Protein AF-A0A514XMK0-F1 (afdb_monomer_lite)

Foldseek 3Di:
DDDDDDDDDDPDPPPPPPPPPDADQPADKAKWWWQFPDDPLPARIWIKIKHWDDFPVDPRKIKIKIWTAAQVVLALVLLLVCLVPVVSQVVRKFPLRGTQFIAIWMWDDDPDPQKTFTWFWWFDPFAIDTDPDRQKMKGFDPDDPNGQAQIKIDRPPRGIMGRHRQDCPVPQGDRPDDPDPPPPGNSVVLSCSCVVVVWDKDWDFDLVLVFAFWALIGPCLPHTAWGWDADPNWTKIFGDAADLVCLSRKSGSVSNGAGAMWTWHCNTTQKIATDGDPDDDDDPNCVVRRTWIWTFIQSTACLPLSSFLRGFTKIKTARRVGRSPITIIGDNSVSCVVVPSHRDD

Sequence (345 aa):
MASCASTPREPQSEVTAARTPSAADLTGTYLGEGLFSKRTTGIKRPAMRLYMERSQTEGDTYYGVLLEYDQLMNMGLPYMASQKAPILNKVVGYLDKIATRISVYKFVPGVNAGTYEMHNVEARNGNLVVDPKVALMLHLKNGISNPLAGANIAGDPDGQIVFPDVVDTGKGGVLSSINDALSFTQLELATLVYQKGHLASSWRGNWNDLEGSYLSEYGRFKDGVLELSTQKGQKKAKFIKTNTTKAKYFTNPKSGNIEGDYVVVEPVPKMYVLVPANGRAPTASDAEMTNRIGLFLDVFDGSAPEAGSHLVTELAFTAPRDAEDFMMYYEHPQHLRNVGVEPKK

Secondary structure (DSSP, 8-state):
------PPPPP-----------PPP--EEEEEEEEESS-TTS-SS-EEEEEEEE-SSSTT-EEEEEEEE--GGGTHHHHHHHHH-GGGHHHH--GGGTEEEEEEEEEEE-SSTTEEEEEEEEEETTEEEEEEEEEEEEEPPTT-SSTTTT-EEEEETTEEEE-------SSS---S----TT---HHHHHHHHHHHTT-EEEEE--GGGG-EEEESSTT-TT-EEEEEEEETTEEEEEE-PPPGGGGGGSSSGGGGG--EEEEEEEEETTEEEEEEPTTS---HHHHHHTTPEEEEEEEEE--STTSTT--EEEEEEEETTEEEEEEEEEEPHHHHHHTT-PPP-

pLDDT: mean 75.78, std 19.18, range [33.59, 97.88]

Structure (mmCIF, N/CA/C/O backbone):
data_AF-A0A514XMK0-F1
#
_entry.id   AF-A0A514XMK0-F1
#
loop_
_atom_site.group_PDB
_atom_site.id
_atom_site.type_symbol
_atom_site.label_atom_id
_atom_site.label_alt_id
_atom_site.label_comp_id
_atom_site.label_asym_id
_atom_site.label_entity_id
_atom_site.label_seq_id
_atom_site.pdbx_PDB_ins_code
_atom_site.Cartn_x
_atom_site.Cartn_y
_atom_site.Cartn_z
_atom_site.occupancy
_atom_site.B_iso_or_equiv
_atom_site.auth_seq_id
_atom_site.auth_comp_id
_atom_site.auth_asym_id
_atom_site.auth_atom_id
_atom_site.pdbx_PDB_model_num
ATOM 1 N N . MET A 1 1 ? -20.127 -62.396 -39.146 1.00 48.59 1 MET A N 1
ATOM 2 C CA . MET A 1 1 ? -18.674 -62.250 -38.926 1.00 48.59 1 MET A CA 1
ATOM 3 C C . MET A 1 1 ? -18.214 -61.000 -39.656 1.00 48.59 1 MET A C 1
ATOM 5 O O . MET A 1 1 ? -18.177 -61.012 -40.875 1.00 48.59 1 MET A O 1
ATOM 9 N N . ALA A 1 2 ? -17.951 -59.919 -38.927 1.00 40.09 2 ALA A N 1
ATOM 10 C CA . ALA A 1 2 ? -17.202 -58.760 -39.405 1.00 40.09 2 ALA A CA 1
ATOM 11 C C . ALA A 1 2 ? -16.652 -58.062 -38.156 1.00 40.09 2 ALA A C 1
ATOM 13 O O . ALA A 1 2 ? -17.409 -57.636 -37.288 1.00 40.09 2 ALA A O 1
ATOM 14 N N . SER A 1 3 ? -15.331 -58.098 -38.033 1.00 36.41 3 SER A N 1
ATOM 15 C CA . SER A 1 3 ? -14.538 -57.590 -36.921 1.00 36.41 3 SER A CA 1
ATOM 16 C C . SER A 1 3 ? -14.254 -56.108 -37.154 1.00 36.41 3 SER A C 1
ATOM 18 O O . SER A 1 3 ? -13.600 -55.769 -38.138 1.00 36.41 3 SER A O 1
ATOM 20 N N . CYS A 1 4 ? -14.709 -55.237 -36.256 1.00 39.41 4 CYS A N 1
ATOM 21 C CA . CYS A 1 4 ? -14.288 -53.838 -36.204 1.00 39.41 4 CYS A CA 1
ATOM 22 C C . CYS A 1 4 ? -13.464 -53.642 -34.931 1.00 39.41 4 CYS A C 1
ATOM 24 O O . CYS A 1 4 ? -14.006 -53.427 -33.850 1.00 39.41 4 CYS A O 1
ATOM 26 N N . ALA A 1 5 ? -12.145 -53.770 -35.070 1.00 39.25 5 ALA A N 1
ATOM 27 C CA . ALA A 1 5 ? -11.188 -53.404 -34.039 1.00 39.25 5 ALA A CA 1
ATOM 28 C C . ALA A 1 5 ? -11.011 -51.879 -34.057 1.00 39.25 5 ALA A C 1
ATOM 30 O O . ALA A 1 5 ? -10.524 -51.315 -35.035 1.00 39.25 5 ALA A O 1
ATOM 31 N N . SER A 1 6 ? -11.435 -51.212 -32.987 1.00 41.75 6 SER A N 1
ATOM 32 C CA . SER A 1 6 ? -11.112 -49.813 -32.720 1.00 41.75 6 SER A CA 1
ATOM 33 C C . SER A 1 6 ? -9.729 -49.733 -32.075 1.00 41.75 6 SER A C 1
ATOM 35 O O . SER A 1 6 ? -9.527 -50.225 -30.964 1.00 41.75 6 SER A O 1
ATOM 37 N N . THR A 1 7 ? -8.782 -49.120 -32.773 1.00 46.66 7 THR A N 1
ATOM 38 C CA . THR A 1 7 ? -7.438 -48.804 -32.279 1.00 46.66 7 THR A CA 1
ATOM 39 C C . THR A 1 7 ? -7.521 -47.828 -31.095 1.00 46.66 7 THR A C 1
ATOM 41 O O . THR A 1 7 ? -8.245 -46.833 -31.199 1.00 46.66 7 THR A O 1
ATOM 44 N N . PRO A 1 8 ? -6.790 -48.036 -29.984 1.00 41.59 8 PRO A N 1
ATOM 45 C CA . PRO A 1 8 ? -6.685 -47.030 -28.934 1.00 41.59 8 PRO A CA 1
ATOM 46 C C . PRO A 1 8 ? -5.878 -45.832 -29.444 1.00 41.59 8 PRO A C 1
ATOM 48 O O . PRO A 1 8 ? -4.771 -45.993 -29.956 1.00 41.59 8 PRO A O 1
ATOM 51 N N . ARG A 1 9 ? -6.440 -44.628 -29.305 1.00 39.38 9 ARG A N 1
ATOM 52 C CA . ARG A 1 9 ? -5.726 -43.358 -29.488 1.00 39.38 9 ARG A CA 1
ATOM 53 C C . ARG A 1 9 ? -4.643 -43.262 -28.410 1.00 39.38 9 ARG A C 1
ATOM 55 O O . ARG A 1 9 ? -4.970 -43.315 -27.226 1.00 39.38 9 ARG A O 1
ATOM 62 N N . GLU A 1 10 ? -3.385 -43.118 -28.819 1.00 40.66 10 GLU A N 1
ATOM 63 C CA . GLU A 1 10 ? -2.299 -42.732 -27.917 1.00 40.66 10 GLU A CA 1
ATOM 64 C C . GLU A 1 10 ? -2.661 -41.428 -27.187 1.00 40.66 10 GLU A C 1
ATOM 66 O O . GLU A 1 10 ? -3.201 -40.506 -27.813 1.00 40.66 10 GLU A O 1
ATOM 71 N N . PRO A 1 11 ? -2.374 -41.314 -25.879 1.00 41.88 11 PRO A N 1
ATOM 72 C CA . PRO A 1 11 ? -2.446 -40.035 -25.200 1.00 41.88 11 PRO A CA 1
ATOM 73 C C . PRO A 1 11 ? -1.401 -39.106 -25.822 1.00 41.88 11 PRO A C 1
ATOM 75 O O . PRO A 1 11 ? -0.201 -39.364 -25.747 1.00 41.88 11 PRO A O 1
ATOM 78 N N . GLN A 1 12 ? -1.867 -38.024 -26.448 1.00 36.12 12 GLN A N 1
ATOM 79 C CA . GLN A 1 12 ? -1.005 -36.912 -26.824 1.00 36.12 12 GLN A CA 1
ATOM 80 C C . GLN A 1 12 ? -0.357 -36.391 -25.544 1.00 36.12 12 GLN A C 1
ATOM 82 O O . GLN A 1 12 ? -1.025 -35.800 -24.698 1.00 36.12 12 GLN A O 1
ATOM 87 N N . SER A 1 13 ? 0.937 -36.661 -25.389 1.00 39.78 13 SER A N 1
ATOM 88 C CA . SER A 1 13 ? 1.764 -35.995 -24.399 1.00 39.78 13 SER A CA 1
ATOM 89 C C . SER A 1 13 ? 1.645 -34.494 -24.635 1.00 39.78 13 SER A C 1
ATOM 91 O O . SER A 1 13 ? 2.084 -33.991 -25.671 1.00 39.78 13 SER A O 1
ATOM 93 N N . GLU A 1 14 ? 1.024 -33.783 -23.693 1.00 43.09 14 GLU A N 1
ATOM 94 C CA . GLU A 1 14 ? 1.194 -32.342 -23.578 1.00 43.09 14 GLU A CA 1
ATOM 95 C C . GLU A 1 14 ? 2.695 -32.086 -23.507 1.00 43.09 14 GLU A C 1
ATOM 97 O O . GLU A 1 14 ? 3.367 -32.443 -22.538 1.00 43.09 14 GLU A O 1
ATOM 102 N N . VAL A 1 15 ? 3.230 -31.505 -24.576 1.00 36.72 15 VAL A N 1
ATOM 103 C CA . VAL A 1 15 ? 4.561 -30.923 -24.574 1.00 36.72 15 VAL A CA 1
ATOM 104 C C . VAL A 1 15 ? 4.481 -29.758 -23.599 1.00 36.72 15 VAL A C 1
ATOM 106 O O . VAL A 1 15 ? 4.120 -28.640 -23.962 1.00 36.72 15 VAL A O 1
ATOM 109 N N . THR A 1 16 ? 4.776 -30.032 -22.330 1.00 40.56 16 THR A N 1
ATOM 110 C CA . THR A 1 16 ? 5.130 -29.011 -21.356 1.00 40.56 16 THR A CA 1
ATOM 111 C C . THR A 1 16 ? 6.422 -28.403 -21.885 1.00 40.56 16 THR A C 1
ATOM 113 O O . THR A 1 16 ? 7.513 -28.918 -21.648 1.00 40.56 16 THR A O 1
ATOM 116 N N . ALA A 1 17 ? 6.301 -27.363 -22.714 1.00 40.91 17 ALA A N 1
ATOM 117 C CA . ALA A 1 17 ? 7.441 -26.567 -23.121 1.00 40.91 17 ALA A CA 1
ATOM 118 C C . ALA A 1 17 ? 8.126 -26.125 -21.829 1.00 40.91 17 ALA A C 1
ATOM 120 O O . ALA A 1 17 ? 7.522 -25.432 -21.006 1.00 40.91 17 ALA A O 1
ATOM 121 N N . ALA A 1 18 ? 9.347 -26.612 -21.617 1.00 39.78 18 ALA A N 1
ATOM 122 C CA . ALA A 1 18 ? 10.162 -26.237 -20.483 1.00 39.78 18 ALA A CA 1
ATOM 123 C C . ALA A 1 18 ? 10.308 -24.712 -20.517 1.00 39.78 18 ALA A C 1
ATOM 125 O O . ALA A 1 18 ? 11.029 -24.167 -21.351 1.00 39.78 18 ALA A O 1
ATOM 126 N N . ARG A 1 19 ? 9.553 -24.018 -19.658 1.00 41.31 19 ARG A N 1
ATOM 127 C CA . ARG A 1 19 ? 9.715 -22.585 -19.427 1.00 41.31 19 ARG A CA 1
ATOM 128 C C . ARG A 1 19 ? 11.144 -22.398 -18.946 1.00 41.31 19 ARG A C 1
ATOM 130 O O . ARG A 1 19 ? 11.473 -22.863 -17.861 1.00 41.31 19 ARG A O 1
ATOM 137 N N . THR A 1 20 ? 11.985 -21.773 -19.761 1.00 40.50 20 THR A N 1
ATOM 138 C CA . THR A 1 20 ? 13.341 -21.392 -19.373 1.00 40.50 20 THR A CA 1
ATOM 139 C C . THR A 1 20 ? 13.231 -20.453 -18.167 1.00 40.50 20 THR A C 1
ATOM 141 O O . THR A 1 20 ? 12.743 -19.335 -18.337 1.00 40.50 20 THR A O 1
ATOM 144 N N . PRO A 1 21 ? 13.621 -20.866 -16.948 1.00 47.28 21 PRO A N 1
ATOM 145 C CA . PRO A 1 21 ? 13.598 -19.968 -15.806 1.00 47.28 21 PRO A CA 1
ATOM 146 C C . PRO A 1 21 ? 14.808 -19.045 -15.940 1.00 47.28 21 PRO A C 1
ATOM 148 O O . PRO A 1 21 ? 15.946 -19.509 -15.921 1.00 47.28 21 PRO A O 1
ATOM 151 N N . SER A 1 22 ? 14.574 -17.752 -16.163 1.00 47.81 22 SER A N 1
ATOM 152 C CA . SER A 1 22 ? 15.656 -16.765 -16.284 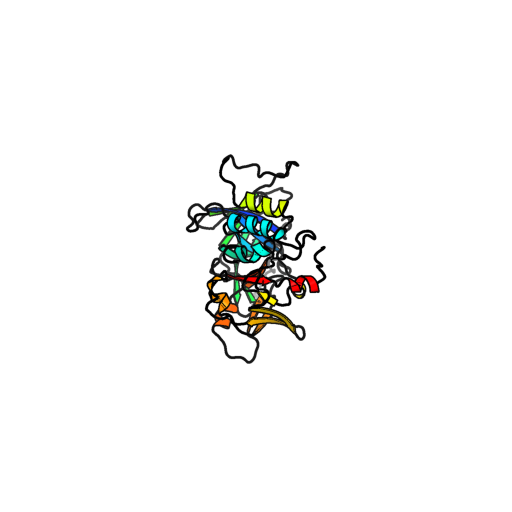1.00 47.81 22 SER A CA 1
ATOM 153 C C . SER A 1 22 ? 15.161 -15.321 -16.110 1.00 47.81 22 SER A C 1
ATOM 155 O O . SER A 1 22 ? 15.632 -14.413 -16.798 1.00 47.81 22 SER A O 1
ATOM 157 N N . ALA A 1 23 ? 14.203 -15.076 -15.217 1.00 60.97 23 ALA A N 1
ATOM 158 C CA . ALA A 1 23 ? 13.963 -13.721 -14.731 1.00 60.97 23 ALA A CA 1
ATOM 159 C C . ALA A 1 23 ? 14.730 -13.525 -13.416 1.00 60.97 23 ALA A C 1
ATOM 161 O O . ALA A 1 23 ? 14.749 -14.412 -12.563 1.00 60.97 23 ALA A O 1
ATOM 162 N N . ALA A 1 24 ? 15.398 -12.380 -13.272 1.00 76.38 24 ALA A N 1
ATOM 163 C CA . ALA A 1 24 ? 15.912 -11.944 -11.980 1.00 76.38 24 ALA A CA 1
ATOM 164 C C . ALA A 1 24 ? 14.747 -11.876 -10.978 1.00 76.38 24 ALA A C 1
ATOM 166 O O . ALA A 1 24 ? 13.643 -11.488 -11.361 1.00 76.38 24 ALA A O 1
ATOM 167 N N . ASP A 1 25 ? 14.978 -12.266 -9.721 1.00 88.62 25 ASP A N 1
ATOM 168 C CA . ASP A 1 25 ? 13.945 -12.171 -8.689 1.00 88.62 25 ASP A CA 1
ATOM 169 C C . ASP A 1 25 ? 13.505 -10.710 -8.532 1.00 88.62 25 ASP A C 1
ATOM 171 O O . ASP A 1 25 ? 14.315 -9.843 -8.204 1.00 88.62 25 ASP A O 1
ATOM 175 N N . LEU A 1 26 ? 12.226 -10.446 -8.808 1.00 91.56 26 LEU A N 1
ATOM 176 C CA . LEU A 1 26 ? 11.633 -9.114 -8.717 1.00 91.56 26 LEU A CA 1
ATOM 177 C C . LEU A 1 26 ? 11.183 -8.759 -7.296 1.00 91.56 26 LEU A C 1
ATOM 179 O O . LEU A 1 26 ? 10.563 -7.720 -7.111 1.00 91.56 26 LEU A O 1
ATOM 183 N N . THR A 1 27 ? 11.423 -9.610 -6.295 1.00 91.69 27 THR A N 1
ATOM 184 C CA . THR A 1 27 ? 11.045 -9.317 -4.906 1.00 91.69 27 THR A CA 1
ATOM 185 C C . THR A 1 27 ? 11.813 -8.103 -4.388 1.00 91.69 27 THR A C 1
ATOM 187 O O . THR A 1 27 ? 13.044 -8.069 -4.424 1.00 91.69 27 THR A O 1
ATOM 190 N N . GLY A 1 28 ? 11.097 -7.113 -3.855 1.00 88.88 28 GLY A N 1
ATOM 191 C CA . GLY A 1 28 ? 11.721 -5.921 -3.294 1.00 88.88 28 GLY A CA 1
ATOM 192 C C . GLY A 1 28 ? 10.865 -4.666 -3.370 1.00 88.88 28 GLY A C 1
ATOM 193 O O . GLY A 1 28 ? 9.661 -4.706 -3.625 1.00 88.88 28 GLY A O 1
ATOM 194 N N . THR A 1 29 ? 11.527 -3.537 -3.132 1.00 88.06 29 THR A N 1
ATOM 195 C CA . THR A 1 29 ? 10.931 -2.204 -3.133 1.00 88.06 29 THR A CA 1
ATOM 196 C C . THR A 1 29 ? 11.672 -1.323 -4.132 1.00 88.06 29 THR A C 1
ATOM 198 O O . THR A 1 29 ? 12.883 -1.132 -4.021 1.00 88.06 29 THR A O 1
ATOM 201 N N . TYR A 1 30 ? 10.946 -0.731 -5.077 1.00 87.31 30 TYR A N 1
ATOM 202 C CA . TYR A 1 30 ? 11.519 0.019 -6.193 1.00 87.31 30 TYR A CA 1
ATOM 203 C C . TYR A 1 30 ? 10.910 1.410 -6.291 1.00 87.31 30 TYR A C 1
ATOM 205 O O . TYR A 1 30 ? 9.705 1.589 -6.116 1.00 87.31 30 TYR A O 1
ATOM 213 N N . LEU A 1 31 ? 11.754 2.399 -6.573 1.00 86.19 31 LEU A N 1
ATOM 214 C CA . LEU A 1 31 ? 11.339 3.781 -6.774 1.00 86.19 31 LEU A CA 1
ATOM 215 C C . LEU A 1 31 ? 11.312 4.097 -8.271 1.00 86.19 31 LEU A C 1
ATOM 217 O O . LEU A 1 31 ? 12.269 3.808 -8.988 1.00 86.19 31 LEU A O 1
ATOM 221 N N . GLY A 1 32 ? 10.217 4.694 -8.723 1.00 86.69 32 GLY A N 1
ATOM 222 C CA . GLY A 1 32 ? 10.012 5.113 -10.101 1.00 86.69 32 GLY A CA 1
ATOM 223 C C . GLY A 1 32 ? 9.333 6.474 -10.185 1.00 86.69 32 GLY A C 1
ATOM 224 O O . GLY A 1 32 ? 9.128 7.164 -9.185 1.00 86.69 32 GLY A O 1
ATOM 225 N N . GLU A 1 33 ? 8.973 6.857 -11.399 1.00 87.81 33 GLU A N 1
ATOM 226 C CA . GLU A 1 33 ? 8.333 8.129 -11.707 1.00 87.81 33 GLU A CA 1
ATOM 227 C C . GLU A 1 33 ? 7.203 7.914 -12.713 1.00 87.81 33 GLU A C 1
ATOM 229 O O . GLU A 1 33 ? 7.362 7.201 -13.705 1.00 87.81 33 GLU A O 1
ATOM 234 N N . GLY A 1 34 ? 6.051 8.529 -12.460 1.00 87.31 34 GLY A N 1
ATOM 235 C CA . GLY A 1 34 ? 4.967 8.594 -13.430 1.00 87.31 34 GLY A CA 1
ATOM 236 C C . GLY A 1 34 ? 5.252 9.659 -14.485 1.00 87.31 34 GLY A C 1
ATOM 237 O O . GLY A 1 34 ? 5.683 10.755 -14.161 1.00 87.31 34 GLY A O 1
ATOM 238 N N . LEU A 1 35 ? 4.986 9.375 -15.751 1.00 86.19 35 LEU A N 1
ATOM 239 C CA . LEU A 1 35 ? 5.094 10.314 -16.864 1.00 86.19 35 LEU A CA 1
ATOM 240 C C . LEU A 1 35 ? 3.696 10.524 -17.441 1.00 86.19 35 LEU A C 1
ATOM 242 O O . LEU A 1 35 ? 3.321 9.897 -18.434 1.00 86.19 35 LEU A O 1
ATOM 246 N N . PHE A 1 36 ? 2.910 11.379 -16.784 1.00 81.38 36 PHE A N 1
ATOM 247 C CA . PHE A 1 36 ? 1.507 11.595 -17.125 1.00 81.38 36 PHE A CA 1
ATOM 248 C C . PHE A 1 36 ? 1.316 12.867 -17.953 1.00 81.38 36 PHE A C 1
ATOM 250 O O . PHE A 1 36 ? 1.774 13.956 -17.596 1.00 81.38 36 PHE A O 1
ATOM 257 N N . SER A 1 37 ? 0.604 12.740 -19.072 1.00 70.75 37 SER A N 1
ATOM 258 C CA . SER A 1 37 ? 0.394 13.848 -20.013 1.00 70.75 37 SER A CA 1
ATOM 259 C C . SER A 1 37 ? -0.685 14.831 -19.542 1.00 70.75 37 SER A C 1
ATOM 261 O O . SER A 1 37 ? -0.586 16.039 -19.786 1.00 70.75 37 SER A O 1
ATOM 263 N N . LYS A 1 38 ? -1.704 14.326 -18.838 1.00 67.62 38 LYS A N 1
ATOM 264 C CA . LYS A 1 38 ? -2.852 15.083 -18.332 1.00 67.62 38 LYS A CA 1
ATOM 265 C C . LYS A 1 38 ? -3.199 14.568 -16.940 1.00 67.62 38 LYS A C 1
ATOM 267 O O . LYS A 1 38 ? -3.650 13.442 -16.803 1.00 67.62 38 LYS A O 1
ATOM 272 N N . ARG A 1 39 ? -2.998 15.390 -15.909 1.00 63.88 39 ARG A N 1
ATOM 273 C CA . ARG A 1 39 ? -3.477 15.094 -14.553 1.00 63.88 39 ARG A CA 1
ATOM 274 C C . ARG A 1 39 ? -4.116 16.298 -13.898 1.00 63.88 39 ARG A C 1
ATOM 276 O O . ARG A 1 39 ? -3.622 17.419 -14.006 1.00 63.88 39 ARG A O 1
ATOM 283 N N . THR A 1 40 ? -5.205 16.021 -13.195 1.00 52.69 40 THR A N 1
ATOM 284 C CA . THR A 1 40 ? -6.023 16.969 -12.434 1.00 52.69 40 THR A CA 1
ATOM 285 C C . THR A 1 40 ? -5.303 17.503 -11.199 1.00 52.69 40 THR A C 1
ATOM 287 O O . THR A 1 40 ? -5.482 18.666 -10.856 1.00 52.69 40 THR A O 1
ATOM 290 N N . THR A 1 41 ? -4.424 16.706 -10.584 1.00 56.31 41 THR A N 1
ATOM 291 C CA . THR A 1 41 ? -3.634 17.094 -9.399 1.00 56.31 41 THR A CA 1
ATOM 292 C C . THR A 1 41 ? -2.471 18.044 -9.715 1.00 56.31 41 THR A C 1
ATOM 294 O O . THR A 1 41 ? -1.768 18.494 -8.813 1.00 56.31 41 THR A O 1
ATOM 297 N N . GLY A 1 42 ? -2.231 18.356 -10.996 1.00 60.78 42 GLY A N 1
ATOM 298 C CA . GLY A 1 42 ? -1.166 19.258 -11.452 1.00 60.78 42 GLY A CA 1
ATOM 299 C C . GLY A 1 42 ? 0.244 18.652 -11.448 1.00 60.78 42 GLY A C 1
ATOM 300 O O . GLY A 1 42 ? 1.144 19.195 -12.090 1.00 60.78 42 GLY A O 1
ATOM 301 N N . ILE A 1 43 ? 0.444 17.502 -10.797 1.00 68.44 43 ILE A N 1
ATOM 302 C CA . ILE A 1 43 ? 1.723 16.789 -10.765 1.00 68.44 43 ILE A CA 1
ATOM 303 C C . ILE A 1 43 ? 1.808 15.889 -12.002 1.00 68.44 43 ILE A C 1
ATOM 305 O O . ILE A 1 43 ? 1.221 14.812 -12.059 1.00 68.44 43 ILE A O 1
ATOM 309 N N . LYS A 1 44 ? 2.556 16.329 -13.016 1.00 71.75 44 LYS A N 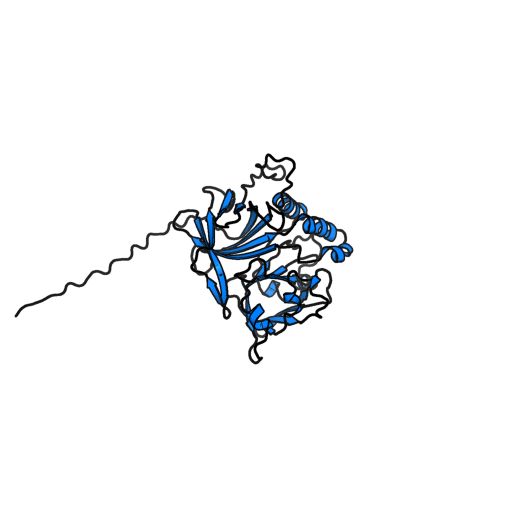1
ATOM 310 C CA . LYS A 1 44 ? 2.791 15.535 -14.239 1.00 71.75 44 LYS A CA 1
ATOM 311 C C . LYS A 1 44 ? 3.800 14.402 -14.040 1.00 71.75 44 LYS A C 1
ATOM 313 O O . LYS A 1 44 ? 3.844 13.473 -14.841 1.00 71.75 44 LYS A O 1
ATOM 318 N N . ARG A 1 45 ? 4.618 14.523 -12.991 1.00 79.69 45 ARG A N 1
ATOM 319 C CA . ARG A 1 45 ? 5.749 13.649 -12.681 1.00 79.69 45 ARG A CA 1
ATOM 320 C C . ARG A 1 45 ? 5.759 13.200 -11.213 1.00 79.69 45 ARG A C 1
ATOM 322 O O . ARG A 1 45 ? 6.630 13.638 -10.458 1.00 79.69 45 ARG A O 1
ATOM 329 N N . PRO A 1 46 ? 4.740 12.449 -10.756 1.00 84.00 46 PRO A N 1
ATOM 330 C CA . PRO A 1 46 ? 4.691 11.995 -9.374 1.00 84.00 46 PRO A CA 1
ATOM 331 C C . PRO A 1 46 ? 5.742 10.911 -9.139 1.00 84.00 46 PRO A C 1
ATOM 333 O O . PRO A 1 46 ? 6.048 10.116 -10.034 1.00 84.00 46 PRO A O 1
ATOM 336 N N . ALA A 1 47 ? 6.284 10.867 -7.925 1.00 85.69 47 ALA A N 1
ATOM 337 C CA . ALA A 1 47 ? 7.089 9.729 -7.510 1.00 85.69 47 ALA A CA 1
ATOM 338 C C . ALA A 1 47 ? 6.185 8.500 -7.329 1.00 85.69 47 ALA A C 1
ATOM 340 O O . ALA A 1 47 ? 5.065 8.601 -6.826 1.00 85.69 47 ALA A O 1
ATOM 341 N N . MET A 1 48 ? 6.698 7.332 -7.704 1.00 88.19 48 MET A N 1
ATOM 342 C CA . MET A 1 48 ? 6.003 6.053 -7.597 1.00 88.19 48 MET A CA 1
ATOM 343 C C . MET A 1 48 ? 6.840 5.082 -6.773 1.00 88.19 48 MET A C 1
ATOM 345 O O . MET A 1 48 ? 8.065 5.040 -6.893 1.00 88.19 48 MET A O 1
ATOM 349 N N . ARG A 1 49 ? 6.176 4.251 -5.979 1.00 89.62 49 ARG A N 1
ATOM 350 C CA . ARG A 1 49 ? 6.768 3.129 -5.262 1.00 89.62 49 ARG A CA 1
ATOM 351 C C . ARG A 1 49 ? 6.119 1.842 -5.739 1.00 89.62 49 ARG A C 1
ATOM 353 O O . ARG A 1 49 ? 4.896 1.736 -5.742 1.00 89.62 49 ARG A O 1
ATOM 360 N N . LEU A 1 50 ? 6.935 0.866 -6.106 1.00 93.19 50 LEU A N 1
ATOM 361 C CA . LEU A 1 50 ? 6.484 -0.482 -6.408 1.00 93.19 50 LEU A CA 1
ATOM 362 C C . LEU A 1 50 ? 7.055 -1.442 -5.368 1.00 93.19 50 LEU A C 1
ATOM 364 O O . LEU A 1 50 ? 8.270 -1.575 -5.248 1.00 93.19 50 LEU A O 1
ATOM 368 N N . TYR A 1 51 ? 6.171 -2.100 -4.630 1.00 93.62 51 TYR A N 1
ATOM 369 C CA . TYR A 1 51 ? 6.512 -3.211 -3.749 1.00 93.62 51 TYR A CA 1
ATOM 370 C C . TYR A 1 51 ? 6.154 -4.510 -4.457 1.00 93.62 51 TYR A C 1
ATOM 372 O O . TYR A 1 51 ? 5.066 -4.607 -5.023 1.00 93.62 51 TYR A O 1
ATOM 380 N N . MET A 1 52 ? 7.040 -5.497 -4.422 1.00 94.81 52 MET A N 1
ATOM 381 C CA . MET A 1 52 ? 6.839 -6.790 -5.067 1.00 94.81 52 MET A CA 1
ATOM 382 C C . MET A 1 52 ? 7.191 -7.920 -4.112 1.00 94.81 52 MET A C 1
ATOM 384 O O . MET A 1 52 ? 8.250 -7.915 -3.487 1.00 94.81 52 MET A O 1
ATOM 388 N N . GLU A 1 53 ? 6.301 -8.902 -4.040 1.00 94.81 53 GLU A N 1
ATOM 389 C CA . GLU A 1 53 ? 6.456 -10.124 -3.263 1.00 94.81 53 GLU A CA 1
ATOM 390 C C . GLU A 1 53 ? 6.157 -11.313 -4.170 1.00 94.81 53 GLU A C 1
ATOM 392 O O . GLU A 1 53 ? 5.110 -11.372 -4.824 1.00 94.81 53 GLU A O 1
ATOM 397 N N . ARG A 1 54 ? 7.078 -12.273 -4.227 1.00 95.12 54 ARG A N 1
ATOM 398 C CA . ARG A 1 54 ? 6.883 -13.477 -5.029 1.00 95.12 54 ARG A CA 1
ATOM 399 C C . ARG A 1 54 ? 5.743 -14.329 -4.471 1.00 95.12 54 ARG A C 1
ATOM 401 O O . ARG A 1 54 ? 5.645 -14.562 -3.268 1.00 95.12 54 ARG A O 1
ATOM 408 N N . SER A 1 55 ? 4.903 -14.854 -5.359 1.00 94.50 55 SER A N 1
ATOM 409 C CA . SER A 1 55 ? 3.907 -15.856 -4.992 1.00 94.50 55 SER A CA 1
ATOM 410 C C . SER A 1 55 ? 4.598 -17.135 -4.519 1.00 94.50 55 SER A C 1
ATOM 412 O O . SER A 1 55 ? 5.432 -17.703 -5.222 1.00 94.50 55 SER A O 1
ATOM 414 N N . GLN A 1 56 ? 4.218 -17.621 -3.339 1.00 90.94 56 GLN A N 1
ATOM 415 C CA . GLN A 1 56 ? 4.767 -18.862 -2.781 1.00 90.94 56 GLN A CA 1
ATOM 416 C C . GLN A 1 56 ? 4.222 -20.118 -3.474 1.00 90.94 56 GLN A C 1
ATOM 418 O O . GLN A 1 56 ? 4.824 -21.185 -3.384 1.00 90.94 56 GLN A O 1
ATOM 423 N N . THR A 1 57 ? 3.081 -20.004 -4.153 1.00 91.25 57 THR A N 1
ATOM 424 C CA . THR A 1 57 ? 2.367 -21.133 -4.764 1.00 91.25 57 THR A CA 1
ATOM 425 C C . THR A 1 57 ? 2.415 -21.117 -6.289 1.00 91.25 57 THR A C 1
ATOM 427 O O . THR A 1 57 ? 2.147 -22.139 -6.915 1.00 91.25 57 THR A O 1
ATOM 430 N N . GLU A 1 58 ? 2.772 -19.987 -6.905 1.00 89.81 58 GLU A N 1
ATOM 431 C CA . GLU A 1 58 ? 2.654 -19.787 -8.349 1.00 89.81 58 GLU A CA 1
ATOM 432 C C . GLU A 1 58 ? 3.956 -19.274 -8.986 1.00 89.81 58 GLU A C 1
ATOM 434 O O . GLU A 1 58 ? 4.058 -18.111 -9.356 1.00 89.81 58 GLU A O 1
ATOM 439 N N . GLY A 1 59 ? 4.945 -20.151 -9.176 1.00 87.81 59 GLY A N 1
ATOM 440 C CA . GLY A 1 59 ? 6.092 -19.940 -10.079 1.00 87.81 59 GLY A CA 1
ATOM 441 C C . GLY A 1 59 ? 6.721 -18.532 -10.098 1.00 87.81 59 GLY A C 1
ATOM 442 O O . GLY A 1 59 ? 7.067 -17.971 -9.060 1.00 87.81 59 GLY A O 1
ATOM 443 N N . ASP A 1 60 ? 6.934 -17.981 -11.296 1.00 90.38 60 ASP A N 1
ATOM 444 C CA . ASP A 1 60 ? 7.430 -16.608 -11.542 1.00 90.38 60 ASP A CA 1
ATOM 445 C C . ASP A 1 60 ? 6.295 -15.566 -11.469 1.00 90.38 60 ASP A C 1
ATOM 447 O O . ASP A 1 60 ? 6.243 -14.624 -12.247 1.00 90.38 60 ASP A O 1
ATOM 451 N N . THR A 1 61 ? 5.336 -15.737 -10.563 1.00 95.88 61 THR A N 1
ATOM 452 C CA . THR A 1 61 ? 4.244 -14.775 -10.365 1.00 95.88 61 THR A CA 1
ATOM 453 C C . THR A 1 61 ? 4.529 -13.934 -9.134 1.00 95.88 61 THR A C 1
ATOM 455 O O . THR A 1 61 ? 5.034 -14.446 -8.133 1.00 95.88 61 THR A O 1
ATOM 458 N N . TYR A 1 62 ? 4.157 -12.659 -9.171 1.00 97.06 62 TYR A N 1
ATOM 459 C CA . TYR A 1 62 ? 4.328 -11.746 -8.045 1.00 97.06 62 TYR A CA 1
ATOM 460 C C . TYR A 1 62 ? 3.001 -11.103 -7.667 1.00 97.06 62 TYR A C 1
ATOM 462 O O . TYR A 1 62 ? 2.149 -10.855 -8.517 1.00 97.06 62 TYR A O 1
ATOM 470 N N . TYR A 1 63 ? 2.840 -10.793 -6.392 1.00 97.62 63 TYR A N 1
ATOM 471 C CA . TYR A 1 63 ? 1.897 -9.783 -5.945 1.00 97.62 63 TYR A CA 1
ATOM 472 C C . TYR A 1 63 ? 2.655 -8.477 -5.774 1.00 97.62 63 TYR A C 1
ATOM 474 O O . TYR A 1 63 ? 3.793 -8.473 -5.308 1.00 97.62 63 TYR A O 1
ATOM 482 N N . GLY A 1 64 ? 2.037 -7.364 -6.142 1.00 96.38 64 GLY A N 1
ATOM 483 C CA . GLY A 1 64 ? 2.668 -6.076 -5.939 1.00 96.38 64 GLY A CA 1
ATOM 484 C C . GLY A 1 64 ? 1.695 -4.958 -5.647 1.00 96.38 64 GLY A C 1
ATOM 485 O O . GLY A 1 64 ? 0.514 -5.005 -5.992 1.00 96.38 64 GLY A O 1
ATOM 486 N N . VAL A 1 65 ? 2.235 -3.949 -4.982 1.00 96.25 65 VAL A N 1
ATOM 487 C CA . VAL A 1 65 ? 1.538 -2.729 -4.602 1.00 96.25 65 VAL A CA 1
ATOM 488 C C . VAL A 1 65 ? 2.210 -1.581 -5.328 1.00 96.25 65 VAL A C 1
ATOM 490 O O . VAL A 1 65 ? 3.413 -1.367 -5.179 1.00 96.25 65 VAL A O 1
ATOM 493 N N . LEU A 1 66 ? 1.427 -0.844 -6.102 1.00 94.44 66 LEU A N 1
ATOM 494 C CA . LEU A 1 66 ? 1.852 0.391 -6.731 1.00 94.44 66 LEU A CA 1
ATOM 495 C C . LEU A 1 66 ? 1.281 1.557 -5.925 1.00 94.44 66 LEU A C 1
ATOM 497 O O . LEU A 1 66 ? 0.068 1.764 -5.906 1.00 94.44 66 LEU A O 1
ATOM 501 N N . LEU A 1 67 ? 2.158 2.294 -5.253 1.00 92.31 67 LEU A N 1
ATOM 502 C CA . LEU A 1 67 ? 1.823 3.488 -4.489 1.00 92.31 67 LEU A CA 1
ATOM 503 C C . LEU A 1 67 ? 2.319 4.715 -5.244 1.00 92.31 67 LEU A C 1
ATOM 505 O O . LEU A 1 67 ? 3.484 4.802 -5.629 1.00 92.31 67 LEU A O 1
ATOM 509 N N . GLU A 1 68 ? 1.430 5.672 -5.442 1.00 88.69 68 GLU A N 1
ATOM 510 C CA . GLU A 1 68 ? 1.767 6.999 -5.925 1.00 88.69 68 GLU A CA 1
ATOM 511 C C . GLU A 1 68 ? 1.846 7.955 -4.745 1.00 88.69 68 GLU A C 1
ATOM 513 O O . GLU A 1 68 ? 0.894 8.074 -3.968 1.00 88.69 68 GLU A O 1
ATOM 518 N N . TYR A 1 69 ? 2.974 8.648 -4.634 1.00 83.62 69 TYR A N 1
ATOM 519 C CA . TYR A 1 69 ? 3.133 9.691 -3.637 1.00 83.62 69 TYR A CA 1
ATOM 520 C C . TYR A 1 69 ? 2.314 10.927 -4.003 1.00 83.62 69 TYR A C 1
ATOM 522 O O . TYR A 1 69 ? 2.231 11.315 -5.170 1.00 83.62 69 TYR A O 1
ATOM 530 N N . ASP A 1 70 ? 1.796 11.605 -2.983 1.00 80.88 70 ASP A N 1
ATOM 531 C CA . ASP A 1 70 ? 1.399 13.003 -3.145 1.00 80.88 70 ASP A CA 1
ATOM 532 C C . ASP A 1 70 ? 2.648 13.902 -3.311 1.00 80.88 70 ASP A C 1
ATOM 534 O O . ASP A 1 70 ? 3.773 13.440 -3.519 1.00 80.88 70 ASP A O 1
ATOM 538 N N . GLN A 1 71 ? 2.488 15.222 -3.232 1.00 75.81 71 GLN A N 1
ATOM 539 C CA . GLN A 1 71 ? 3.589 16.174 -3.225 1.00 75.81 71 GLN A CA 1
ATOM 540 C C . GLN A 1 71 ? 4.576 15.910 -2.084 1.00 75.81 71 GLN A C 1
ATOM 542 O O . GLN A 1 71 ? 4.463 16.465 -0.993 1.00 75.81 71 GLN A O 1
ATOM 547 N N . LEU A 1 72 ? 5.635 15.158 -2.386 1.00 68.69 72 LEU A N 1
ATOM 548 C CA . LEU A 1 72 ? 6.711 14.836 -1.448 1.00 68.69 72 LEU A CA 1
ATOM 549 C C . LEU A 1 72 ? 7.338 16.069 -0.780 1.00 68.69 72 LEU A C 1
ATOM 551 O O . LEU A 1 72 ? 7.809 15.964 0.345 1.00 68.69 72 LEU A O 1
ATOM 555 N N . MET A 1 73 ? 7.316 17.252 -1.407 1.00 66.88 73 MET A N 1
ATOM 556 C CA . MET A 1 73 ? 7.773 18.505 -0.776 1.00 66.88 73 MET A CA 1
ATOM 557 C C . MET A 1 73 ? 6.960 18.869 0.471 1.00 66.88 73 MET A C 1
ATOM 559 O O . MET A 1 73 ? 7.514 19.403 1.432 1.00 66.88 73 MET A O 1
ATOM 563 N N . ASN A 1 74 ? 5.669 18.540 0.477 1.00 65.12 74 ASN A N 1
ATOM 564 C CA . ASN A 1 74 ? 4.762 18.804 1.590 1.00 65.12 74 ASN A CA 1
ATOM 565 C C . ASN A 1 74 ? 4.933 17.809 2.741 1.00 65.12 74 ASN A C 1
ATOM 567 O O . ASN A 1 74 ? 4.365 18.026 3.809 1.00 65.12 74 ASN A O 1
ATOM 571 N N . MET A 1 75 ? 5.710 16.744 2.536 1.00 66.12 75 MET A N 1
ATOM 572 C CA . MET A 1 75 ? 5.878 15.662 3.498 1.00 66.12 75 MET A CA 1
ATOM 573 C C . MET A 1 75 ? 7.337 15.463 3.907 1.00 66.12 75 MET A C 1
ATOM 575 O O . MET A 1 75 ? 7.641 15.503 5.092 1.00 66.12 75 MET A O 1
ATOM 579 N N . GLY A 1 76 ? 8.254 15.310 2.953 1.00 65.19 76 GLY A N 1
ATOM 580 C CA . GLY A 1 76 ? 9.658 14.980 3.196 1.00 65.19 76 GLY A CA 1
ATOM 581 C C . GLY A 1 76 ? 10.392 16.033 4.024 1.00 65.19 76 GLY A C 1
ATOM 582 O O . GLY A 1 76 ? 11.014 15.698 5.027 1.00 65.19 76 GLY A O 1
ATOM 583 N N . LEU A 1 77 ? 10.281 17.317 3.668 1.00 64.69 77 LEU A N 1
ATOM 584 C CA . LEU A 1 77 ? 10.911 18.396 4.441 1.00 64.69 77 LEU A CA 1
ATOM 585 C C . LEU A 1 77 ? 10.319 18.513 5.854 1.00 64.69 77 LEU A C 1
ATOM 587 O O . LEU A 1 77 ? 11.085 18.533 6.821 1.00 64.69 77 LEU A O 1
ATOM 591 N N . PRO A 1 78 ? 8.984 18.545 6.014 1.00 62.41 78 PRO A N 1
ATOM 592 C CA . PRO A 1 78 ? 8.373 18.488 7.330 1.00 62.41 78 PRO A CA 1
ATOM 593 C C . PRO A 1 78 ? 8.741 17.251 8.164 1.00 62.41 78 PRO A C 1
ATOM 595 O O . PRO A 1 78 ? 8.985 17.398 9.359 1.00 62.41 78 PRO A O 1
ATOM 598 N N . TYR A 1 79 ? 8.844 16.067 7.555 1.00 63.03 79 TYR A N 1
ATOM 599 C CA . TYR A 1 79 ? 9.274 14.822 8.200 1.00 63.03 79 TYR A CA 1
ATOM 600 C C . TYR A 1 79 ? 10.740 14.901 8.666 1.00 63.03 79 TYR A C 1
ATOM 602 O O . TYR A 1 79 ? 11.060 14.623 9.820 1.00 63.03 79 TYR A O 1
ATOM 610 N N . MET A 1 80 ? 11.643 15.387 7.811 1.00 64.06 80 MET A N 1
ATOM 611 C CA . MET A 1 80 ? 13.046 15.609 8.183 1.00 64.06 80 MET A CA 1
ATOM 612 C C . MET A 1 80 ? 13.197 16.661 9.294 1.00 64.06 80 MET A C 1
ATOM 614 O O . MET A 1 80 ? 14.058 16.539 10.165 1.00 64.06 80 MET A O 1
ATOM 618 N N . ALA A 1 81 ? 12.368 17.710 9.288 1.00 64.75 81 ALA A N 1
ATOM 619 C CA . ALA A 1 81 ? 12.347 18.712 10.355 1.00 64.75 81 ALA A CA 1
ATOM 620 C C . ALA A 1 81 ? 11.787 18.137 11.668 1.00 64.75 81 ALA A C 1
ATOM 622 O O . ALA A 1 81 ? 12.285 18.443 12.752 1.00 64.75 81 ALA A O 1
ATOM 623 N N . SER A 1 82 ? 10.780 17.275 11.555 1.00 57.88 82 SER A N 1
ATOM 624 C CA . SER A 1 82 ? 10.130 16.537 12.636 1.00 57.88 82 SER A CA 1
ATOM 625 C C . SER A 1 82 ? 11.117 15.676 13.437 1.00 57.88 82 SER A C 1
ATOM 627 O O . SER A 1 82 ? 11.063 15.693 14.668 1.00 57.88 82 SER A O 1
ATOM 629 N N . GLN A 1 83 ? 12.089 15.039 12.772 1.00 60.38 83 GLN A N 1
ATOM 630 C CA . GLN A 1 83 ? 13.178 14.306 13.437 1.00 60.38 83 GLN A CA 1
ATOM 631 C C . GLN A 1 83 ? 14.010 15.191 14.384 1.00 60.38 83 GLN A C 1
ATOM 633 O O . GLN A 1 83 ? 14.530 14.711 15.387 1.00 60.38 83 GLN A O 1
ATOM 638 N N . LYS A 1 84 ? 14.136 16.492 14.091 1.00 63.38 84 LYS A N 1
ATOM 639 C CA . LYS A 1 84 ? 14.934 17.442 14.889 1.00 63.38 84 LYS A CA 1
ATOM 640 C C . LYS A 1 84 ? 14.113 18.219 15.918 1.00 63.38 84 LYS A C 1
ATOM 642 O O . LYS A 1 84 ? 14.680 18.768 16.860 1.00 63.38 84 LYS A O 1
ATOM 647 N N . ALA A 1 85 ? 12.795 18.298 15.744 1.00 64.75 85 ALA A N 1
ATOM 648 C CA . ALA A 1 85 ? 11.902 19.050 16.618 1.00 64.75 85 ALA A CA 1
ATOM 649 C C . ALA A 1 85 ? 10.529 18.358 16.732 1.00 64.75 85 ALA A C 1
ATOM 651 O O . ALA A 1 85 ? 9.595 18.719 16.009 1.00 64.75 85 ALA A O 1
ATOM 652 N N . PRO A 1 86 ? 10.348 17.438 17.701 1.00 58.69 86 PRO A N 1
ATOM 653 C CA . PRO A 1 86 ? 9.120 16.649 17.847 1.00 58.69 86 PRO A CA 1
ATOM 654 C C . PRO A 1 86 ? 7.834 17.474 18.020 1.00 58.69 86 PRO A C 1
ATOM 656 O O . PRO A 1 86 ? 6.735 16.992 17.756 1.00 58.69 86 PRO A O 1
ATOM 659 N N . ILE A 1 87 ? 7.935 18.735 18.460 1.00 62.09 87 ILE A N 1
ATOM 660 C CA . ILE A 1 87 ? 6.779 19.632 18.601 1.00 62.09 87 ILE A CA 1
ATOM 661 C C . ILE A 1 87 ? 6.163 20.029 17.248 1.00 62.09 87 ILE A C 1
ATOM 663 O O . ILE A 1 87 ? 4.963 20.300 17.184 1.00 62.09 87 ILE A O 1
ATOM 667 N N . LEU A 1 88 ? 6.953 20.005 16.166 1.00 58.56 88 LEU A N 1
ATOM 668 C CA . LEU A 1 88 ? 6.493 20.304 14.807 1.00 58.56 88 LEU A CA 1
ATOM 669 C C . LEU A 1 88 ? 5.648 19.166 14.216 1.00 58.56 88 LEU A C 1
ATOM 671 O O . LEU A 1 88 ? 4.863 19.407 13.305 1.00 58.56 88 LEU A O 1
ATOM 675 N N . ASN A 1 89 ? 5.702 17.962 14.793 1.00 55.84 89 ASN A N 1
ATOM 676 C CA . ASN A 1 89 ? 4.938 16.789 14.349 1.00 55.84 89 ASN A CA 1
ATOM 677 C C . ASN A 1 89 ? 3.424 17.052 14.300 1.00 55.84 89 ASN A C 1
ATOM 679 O O . ASN A 1 89 ? 2.736 16.571 13.405 1.00 55.84 89 ASN A O 1
ATOM 683 N N . LYS A 1 90 ? 2.910 17.882 15.220 1.00 55.72 90 LYS A N 1
ATOM 684 C CA . LYS A 1 90 ? 1.487 18.263 15.288 1.00 55.72 90 LYS A CA 1
ATOM 685 C C . LYS A 1 90 ? 1.030 19.168 14.138 1.00 55.72 90 LYS A C 1
ATOM 687 O O . LYS A 1 90 ? -0.167 19.310 13.919 1.00 55.72 90 LYS A O 1
ATOM 692 N N . VAL A 1 91 ? 1.968 19.815 13.447 1.00 53.41 91 VAL A N 1
ATOM 693 C CA . VAL A 1 91 ? 1.701 20.741 12.330 1.00 53.41 91 VAL A CA 1
ATOM 694 C C . VAL A 1 91 ? 1.769 20.010 10.981 1.00 53.41 91 VAL A C 1
ATOM 696 O O . VAL A 1 91 ? 1.214 20.471 9.989 1.00 53.41 91 VAL A O 1
ATOM 699 N N . VAL A 1 92 ? 2.419 18.846 10.963 1.00 53.28 92 VAL A N 1
ATOM 700 C CA . VAL A 1 92 ? 2.887 18.144 9.763 1.00 53.28 92 VAL A CA 1
ATOM 701 C C . VAL A 1 92 ? 2.147 16.818 9.517 1.00 53.28 92 VAL A C 1
ATOM 703 O O . VAL A 1 92 ? 2.165 16.292 8.412 1.00 53.28 92 VAL A O 1
ATOM 706 N N . GLY A 1 93 ? 1.467 16.292 10.533 1.00 52.06 93 GLY A N 1
ATOM 707 C CA . GLY A 1 93 ? 1.018 14.902 10.618 1.00 52.06 93 GLY A CA 1
ATOM 708 C C . GLY A 1 93 ? -0.297 14.511 9.939 1.00 52.06 93 GLY A C 1
ATOM 709 O O . GLY A 1 93 ? -0.991 13.651 10.485 1.00 52.06 93 GLY A O 1
ATOM 710 N N . TYR A 1 94 ? -0.680 15.142 8.825 1.00 58.28 94 TYR A N 1
ATOM 711 C CA . TYR A 1 94 ? -1.891 14.741 8.097 1.00 58.28 94 TYR A CA 1
ATOM 712 C C . TYR A 1 94 ? -1.561 13.675 7.037 1.00 58.28 94 TYR A C 1
ATOM 714 O O . TYR A 1 94 ? -0.718 13.902 6.169 1.00 58.28 94 TYR A O 1
ATOM 722 N N . LEU A 1 95 ? -2.232 12.516 7.114 1.00 56.75 95 LEU A N 1
ATOM 723 C CA . LEU A 1 95 ? -2.040 11.372 6.203 1.00 56.75 95 LEU A CA 1
ATOM 724 C C . LEU A 1 95 ? -2.459 11.668 4.760 1.00 56.75 95 LEU A C 1
ATOM 726 O O . LEU A 1 95 ? -1.977 11.013 3.839 1.00 56.75 95 LEU A O 1
ATOM 730 N N . ASP A 1 96 ? -3.360 12.633 4.556 1.00 60.22 96 ASP A N 1
ATOM 731 C CA . ASP A 1 96 ? -3.893 13.016 3.240 1.00 60.22 96 ASP A CA 1
ATOM 732 C C . ASP A 1 96 ? -2.823 13.562 2.276 1.00 60.22 96 ASP A C 1
ATOM 734 O O . ASP A 1 96 ? -3.120 13.822 1.115 1.00 60.22 96 ASP A O 1
ATOM 738 N N . LYS A 1 97 ? -1.574 13.693 2.743 1.00 68.12 97 LYS A N 1
ATOM 739 C CA . LYS A 1 97 ? -0.412 14.183 1.988 1.00 68.12 97 LYS A CA 1
ATOM 740 C C . LYS A 1 97 ? 0.654 13.123 1.711 1.00 68.12 97 LYS A C 1
ATOM 742 O O . LYS A 1 97 ? 1.764 13.475 1.314 1.00 68.12 97 LYS A O 1
ATOM 747 N N . ILE A 1 98 ? 0.375 11.847 1.987 1.00 73.12 98 ILE A N 1
ATOM 748 C CA . ILE A 1 98 ? 1.366 10.771 1.816 1.00 73.12 98 ILE A CA 1
ATOM 749 C C . ILE A 1 98 ? 1.243 10.131 0.441 1.00 73.12 98 ILE A C 1
ATOM 751 O O . ILE A 1 98 ? 2.202 10.111 -0.332 1.00 73.12 98 ILE A O 1
ATOM 755 N N . ALA A 1 99 ? 0.052 9.632 0.135 1.00 82.75 99 ALA A N 1
ATOM 756 C CA . ALA A 1 99 ? -0.255 8.964 -1.115 1.00 82.75 99 ALA A CA 1
ATOM 757 C C . ALA A 1 99 ? -1.472 9.618 -1.766 1.00 82.75 99 ALA A C 1
ATOM 759 O O . ALA A 1 99 ? -2.359 10.117 -1.077 1.00 82.75 99 ALA A O 1
ATOM 760 N N . THR A 1 100 ? -1.522 9.585 -3.091 1.00 85.75 100 THR A N 1
ATOM 761 C CA . THR A 1 100 ? -2.712 9.950 -3.876 1.00 85.75 100 THR A CA 1
ATOM 762 C C . THR A 1 100 ? -3.422 8.715 -4.401 1.00 85.75 100 THR A C 1
ATOM 764 O O . THR A 1 100 ? -4.640 8.728 -4.551 1.00 85.75 100 THR A O 1
ATOM 767 N N . ARG A 1 101 ? -2.671 7.644 -4.691 1.00 90.25 101 ARG A N 1
ATOM 768 C CA . ARG A 1 101 ? -3.196 6.392 -5.238 1.00 90.25 101 ARG A CA 1
ATOM 769 C C . ARG A 1 101 ? -2.461 5.194 -4.653 1.00 90.25 101 ARG A C 1
ATOM 771 O O . ARG A 1 101 ? -1.235 5.198 -4.569 1.00 90.25 101 ARG A O 1
ATOM 778 N N . ILE A 1 102 ? -3.197 4.138 -4.319 1.00 93.38 102 ILE A N 1
ATOM 779 C CA . ILE A 1 102 ? -2.631 2.827 -3.987 1.00 93.38 102 ILE A CA 1
ATOM 780 C C . ILE A 1 102 ? -3.394 1.764 -4.774 1.00 93.38 102 ILE A C 1
ATOM 782 O O . ILE A 1 102 ? -4.613 1.653 -4.680 1.00 93.38 102 ILE A O 1
ATOM 786 N N . SER A 1 103 ? -2.678 0.981 -5.575 1.00 95.25 103 SER A N 1
ATOM 787 C CA . SER A 1 103 ? -3.247 -0.081 -6.406 1.00 95.25 103 SER A CA 1
ATOM 788 C C . SER A 1 103 ? -2.555 -1.406 -6.134 1.00 95.25 103 SER A C 1
ATOM 790 O O . SER A 1 103 ? -1.346 -1.446 -5.901 1.00 95.25 103 SER A O 1
ATOM 792 N N . VAL A 1 104 ? -3.316 -2.496 -6.189 1.00 97.19 104 VAL A N 1
ATOM 793 C CA . VAL A 1 104 ? -2.815 -3.846 -5.926 1.00 97.19 104 VAL A CA 1
ATOM 794 C C . VAL A 1 104 ? -2.952 -4.693 -7.179 1.00 97.19 104 VAL A C 1
ATOM 796 O O . VAL A 1 104 ? -4.039 -4.806 -7.749 1.00 97.19 104 VAL A O 1
ATOM 799 N N . TYR A 1 105 ? -1.847 -5.314 -7.578 1.00 97.62 105 TYR A N 1
ATOM 800 C CA . TYR A 1 105 ? -1.767 -6.117 -8.786 1.00 97.62 105 TYR A CA 1
ATOM 801 C C . TYR A 1 105 ? -1.180 -7.498 -8.522 1.00 97.62 105 TYR A C 1
ATOM 803 O O . TYR A 1 105 ? -0.382 -7.708 -7.606 1.00 97.62 105 TYR A O 1
ATOM 811 N N . LYS A 1 106 ? -1.538 -8.430 -9.400 1.00 97.88 106 LYS A N 1
ATOM 812 C CA . LYS A 1 106 ? -0.825 -9.681 -9.615 1.00 97.88 106 LYS A CA 1
ATOM 813 C C . LYS A 1 106 ? -0.086 -9.594 -10.943 1.00 97.88 106 LYS A C 1
ATOM 815 O O . LYS A 1 106 ? -0.687 -9.254 -11.956 1.00 97.88 106 LYS A O 1
ATOM 820 N N . PHE A 1 107 ? 1.202 -9.895 -10.921 1.00 97.44 107 PHE A N 1
ATOM 821 C CA . PHE A 1 107 ? 2.117 -9.848 -12.051 1.00 97.44 107 PHE A CA 1
ATOM 822 C C . PHE A 1 107 ? 2.336 -11.271 -12.544 1.00 97.44 107 PHE A C 1
ATOM 824 O O . PHE A 1 107 ? 2.963 -12.073 -11.852 1.00 97.44 107 PHE A O 1
ATOM 831 N N . VAL A 1 108 ? 1.821 -11.580 -13.726 1.00 97.00 108 VAL A N 1
ATOM 832 C CA . VAL A 1 108 ? 1.924 -12.895 -14.363 1.00 97.00 108 VAL A CA 1
ATOM 833 C C . VAL A 1 108 ? 2.899 -12.786 -15.536 1.00 97.00 108 VAL A C 1
ATOM 835 O O . VAL A 1 108 ? 2.776 -11.840 -16.312 1.00 97.00 108 VAL A O 1
ATOM 838 N N . PRO A 1 109 ? 3.865 -13.706 -15.711 1.00 95.56 109 PRO A N 1
ATOM 839 C CA . PRO A 1 109 ? 4.762 -13.672 -16.862 1.00 95.56 109 PRO A CA 1
ATOM 840 C C . PRO A 1 109 ? 3.983 -13.657 -18.179 1.00 95.56 109 PRO A C 1
ATOM 842 O O . PRO A 1 109 ? 3.166 -14.548 -18.430 1.00 95.56 109 PRO A O 1
ATOM 845 N N . GLY A 1 110 ? 4.253 -12.653 -19.011 1.00 93.31 110 GLY A N 1
ATOM 846 C CA . GLY A 1 110 ? 3.635 -12.503 -20.322 1.00 93.31 110 GLY A CA 1
ATOM 847 C C . GLY A 1 110 ? 4.211 -13.471 -21.358 1.00 93.31 110 GLY A C 1
ATOM 848 O O . GLY A 1 110 ? 5.171 -14.206 -21.114 1.00 93.31 110 GLY A O 1
ATOM 849 N N . VAL A 1 111 ? 3.637 -13.445 -22.562 1.00 90.31 111 VAL A N 1
ATOM 850 C CA . VAL A 1 111 ? 4.104 -14.260 -23.702 1.00 90.31 111 VAL A CA 1
ATOM 851 C C . VAL A 1 111 ? 5.518 -13.903 -24.167 1.00 90.31 111 VAL A C 1
ATOM 853 O O . VAL A 1 111 ? 6.234 -14.764 -24.675 1.00 90.31 111 VAL A O 1
ATOM 856 N N . ASN A 1 112 ? 5.930 -12.646 -23.990 1.00 89.69 112 ASN A N 1
ATOM 857 C CA . ASN A 1 112 ? 7.256 -12.176 -24.371 1.00 89.69 112 ASN A CA 1
ATOM 858 C C . ASN A 1 112 ? 8.202 -12.230 -23.168 1.00 89.69 112 ASN A C 1
ATOM 860 O O . ASN A 1 112 ? 7.851 -11.799 -22.067 1.00 89.69 112 ASN A O 1
ATOM 864 N N . ALA A 1 113 ? 9.430 -12.704 -23.385 1.00 88.00 113 ALA A N 1
ATOM 865 C CA . ALA A 1 113 ? 10.462 -12.687 -22.353 1.00 88.00 113 ALA A CA 1
ATOM 866 C C . ALA A 1 113 ? 10.677 -11.260 -21.816 1.00 88.00 113 ALA A C 1
ATOM 868 O O . ALA A 1 113 ? 10.716 -10.300 -22.585 1.00 88.00 113 ALA A O 1
ATOM 869 N N . GLY A 1 114 ? 10.806 -11.131 -20.493 1.00 89.19 114 GLY A N 1
ATOM 870 C CA . GLY A 1 114 ? 10.965 -9.832 -19.835 1.00 89.19 114 GLY A CA 1
ATOM 871 C C . GLY A 1 114 ? 9.682 -8.999 -19.760 1.00 89.19 114 GLY A C 1
ATOM 872 O O . GLY A 1 114 ? 9.765 -7.799 -19.520 1.00 89.19 114 GLY A O 1
ATOM 873 N N . THR A 1 115 ? 8.502 -9.595 -19.959 1.00 93.56 115 THR A N 1
ATOM 874 C CA . THR A 1 115 ? 7.216 -8.903 -19.780 1.00 93.56 115 THR A CA 1
ATOM 875 C C . THR A 1 115 ? 6.357 -9.570 -18.715 1.00 93.56 115 THR A C 1
ATOM 877 O O . THR A 1 115 ? 6.381 -10.794 -18.579 1.00 93.56 115 THR A O 1
ATOM 880 N N . TYR A 1 116 ? 5.594 -8.766 -17.975 1.00 96.50 116 TYR A N 1
ATOM 881 C CA . TYR A 1 116 ? 4.606 -9.236 -17.007 1.00 96.50 116 TYR A CA 1
ATOM 882 C C . TYR A 1 116 ? 3.266 -8.541 -17.244 1.00 96.50 116 TYR A C 1
ATOM 884 O O . TYR A 1 116 ? 3.190 -7.313 -17.287 1.00 96.50 116 TYR A O 1
ATOM 892 N N . GLU A 1 117 ? 2.215 -9.340 -17.365 1.00 97.25 117 GLU A N 1
ATOM 893 C CA . GLU A 1 117 ? 0.827 -8.895 -17.350 1.00 97.25 117 GLU A CA 1
ATOM 894 C C . GLU A 1 117 ? 0.437 -8.544 -15.913 1.00 97.25 117 GLU A C 1
ATOM 896 O O . GLU A 1 117 ? 0.617 -9.343 -14.992 1.00 97.25 117 GLU A O 1
ATOM 901 N N . MET A 1 118 ? -0.077 -7.334 -15.702 1.00 97.38 118 MET A N 1
ATOM 902 C CA . MET A 1 118 ? -0.531 -6.862 -14.397 1.00 97.38 118 MET A CA 1
ATOM 903 C C . MET A 1 118 ? -2.052 -6.915 -14.338 1.00 97.38 118 MET A C 1
ATOM 905 O O . MET A 1 118 ? -2.743 -6.216 -15.081 1.00 97.38 118 MET A O 1
ATOM 909 N N . HIS A 1 119 ? -2.570 -7.718 -13.422 1.00 97.19 119 HIS A N 1
ATOM 910 C CA . HIS A 1 119 ? -3.994 -7.941 -13.209 1.00 97.19 119 HIS A CA 1
ATOM 911 C C . HIS A 1 119 ? -4.439 -7.309 -11.898 1.00 97.19 119 HIS A C 1
ATOM 913 O O . HIS A 1 119 ? -3.750 -7.464 -10.890 1.00 97.19 119 HIS A O 1
ATOM 919 N N . ASN A 1 120 ? -5.591 -6.636 -11.883 1.00 96.56 120 ASN A N 1
ATOM 920 C CA . ASN A 1 120 ? -6.148 -6.102 -10.639 1.00 96.56 120 ASN A CA 1
ATOM 921 C C . ASN A 1 120 ? -6.433 -7.235 -9.645 1.00 96.56 120 ASN A C 1
ATOM 923 O O . ASN A 1 120 ? -6.905 -8.308 -10.029 1.00 96.56 120 ASN A O 1
ATOM 927 N N . VAL A 1 121 ? -6.180 -6.983 -8.363 1.00 97.38 121 VAL A N 1
ATOM 928 C CA . VAL A 1 121 ? -6.494 -7.916 -7.276 1.00 97.38 121 VAL A CA 1
ATOM 929 C C . VAL A 1 121 ? -7.602 -7.330 -6.419 1.00 97.38 121 VAL A C 1
ATOM 931 O O . VAL A 1 121 ? -7.480 -6.219 -5.917 1.00 97.38 121 VAL A O 1
ATOM 934 N N . GLU A 1 122 ? -8.668 -8.095 -6.218 1.00 95.38 122 GLU A N 1
ATOM 935 C CA . GLU A 1 122 ? -9.830 -7.725 -5.420 1.00 95.38 122 GLU A CA 1
ATOM 936 C C . GLU A 1 122 ? -9.937 -8.565 -4.146 1.00 95.38 122 GLU A C 1
ATOM 938 O O . GLU A 1 122 ? -9.646 -9.758 -4.161 1.00 95.38 122 GLU A O 1
ATOM 943 N N . ALA A 1 123 ? -10.434 -7.981 -3.054 1.00 94.19 123 ALA A N 1
ATOM 944 C CA . ALA A 1 123 ? -10.838 -8.739 -1.873 1.00 94.19 123 ALA A CA 1
ATOM 945 C C . ALA A 1 123 ? -12.320 -9.119 -1.970 1.00 94.19 123 ALA A C 1
ATOM 947 O O . ALA A 1 123 ? -13.177 -8.258 -2.173 1.00 94.19 123 ALA A O 1
ATOM 948 N N . ARG A 1 124 ? -12.634 -10.409 -1.814 1.00 90.94 124 ARG A N 1
ATOM 949 C CA . ARG A 1 124 ? -14.014 -10.911 -1.743 1.00 90.94 124 ARG A CA 1
ATOM 950 C C . ARG A 1 124 ? -14.102 -12.071 -0.763 1.00 90.94 124 ARG A C 1
ATOM 952 O O . ARG A 1 124 ? -13.406 -13.071 -0.919 1.00 90.94 124 ARG A O 1
ATOM 959 N N . ASN A 1 125 ? -14.997 -11.966 0.219 1.00 86.69 125 ASN A N 1
ATOM 960 C CA . ASN A 1 125 ? -15.300 -13.042 1.172 1.00 86.69 125 ASN A CA 1
ATOM 961 C C . ASN A 1 125 ? -14.045 -13.647 1.833 1.00 86.69 125 ASN A C 1
ATOM 963 O O . ASN A 1 125 ? -13.882 -14.865 1.857 1.00 86.69 125 ASN A O 1
ATOM 967 N N . GLY A 1 126 ? -13.126 -12.803 2.312 1.00 89.94 126 GLY A N 1
ATOM 968 C CA . GLY A 1 126 ? -11.893 -13.262 2.965 1.00 89.94 126 GLY A CA 1
ATOM 969 C C . GLY A 1 126 ? -10.825 -13.829 2.023 1.00 89.94 126 GLY A C 1
ATOM 970 O O . GLY A 1 126 ? -9.825 -14.342 2.508 1.00 89.94 126 GLY A O 1
ATOM 971 N N . ASN A 1 127 ? -11.015 -13.747 0.704 1.00 94.44 127 ASN A N 1
ATOM 972 C CA . ASN A 1 127 ? -10.067 -14.216 -0.306 1.00 94.44 127 ASN A CA 1
ATOM 973 C C . ASN A 1 127 ? -9.617 -13.070 -1.214 1.00 94.44 127 ASN A C 1
ATOM 975 O O . ASN A 1 127 ? -10.308 -12.055 -1.331 1.00 94.44 127 ASN A O 1
ATOM 979 N N . LEU A 1 128 ? -8.491 -13.274 -1.898 1.00 95.31 128 LEU A N 1
ATOM 980 C CA . LEU A 1 128 ? -8.067 -12.430 -3.010 1.00 95.31 128 LEU A CA 1
ATOM 981 C C . LEU A 1 128 ? -8.486 -13.065 -4.338 1.00 95.31 128 LEU A C 1
ATOM 983 O O . LEU A 1 128 ? -8.243 -14.246 -4.578 1.00 95.31 128 LEU A O 1
ATOM 987 N N . VAL A 1 129 ? -9.111 -12.272 -5.199 1.00 95.62 129 VAL A N 1
ATOM 988 C CA . VAL A 1 129 ? -9.594 -12.662 -6.523 1.00 95.62 129 VAL A CA 1
ATOM 989 C C . VAL A 1 129 ? -8.892 -11.797 -7.556 1.00 95.62 129 VAL A C 1
ATOM 991 O O . VAL A 1 129 ? -8.836 -10.583 -7.416 1.00 95.62 129 VAL A O 1
ATOM 994 N N . VAL A 1 130 ? -8.354 -12.419 -8.596 1.00 96.69 130 VAL A N 1
ATOM 995 C CA . VAL A 1 130 ? -7.620 -11.724 -9.657 1.00 96.69 130 VAL A CA 1
ATOM 996 C C . VAL A 1 130 ? -8.574 -11.458 -10.814 1.00 96.69 130 VAL A C 1
ATOM 998 O O . VAL A 1 130 ? -9.248 -12.384 -11.271 1.00 96.69 130 VAL A O 1
ATOM 1001 N N . ASP A 1 131 ? -8.641 -10.216 -11.290 1.00 95.31 131 ASP A N 1
ATOM 1002 C CA . ASP A 1 131 ? -9.372 -9.886 -12.514 1.00 95.31 131 ASP A CA 1
ATOM 1003 C C . ASP A 1 131 ? -8.638 -10.507 -13.717 1.00 95.31 131 ASP A C 1
ATOM 1005 O O . ASP A 1 131 ? -7.462 -10.208 -13.941 1.00 95.31 131 ASP A O 1
ATOM 1009 N N . PRO A 1 132 ? -9.287 -11.374 -14.515 1.00 93.88 132 PRO A N 1
ATOM 1010 C CA . PRO A 1 132 ? -8.642 -11.971 -15.681 1.00 93.88 132 PRO A CA 1
ATOM 1011 C C . PRO A 1 132 ? -8.238 -10.938 -16.742 1.00 93.88 132 PRO A C 1
ATOM 1013 O O . PRO A 1 132 ? -7.390 -11.234 -17.582 1.00 93.88 132 PRO A O 1
ATOM 1016 N N . LYS A 1 133 ? -8.816 -9.730 -16.733 1.00 94.69 133 LYS A N 1
ATOM 1017 C CA . LYS A 1 133 ? -8.434 -8.666 -17.658 1.00 94.69 133 LYS A CA 1
ATOM 1018 C C . LYS A 1 133 ? -7.082 -8.069 -17.258 1.00 94.69 133 LYS A C 1
ATOM 1020 O O . LYS A 1 133 ? -6.911 -7.580 -16.143 1.00 94.69 133 LYS A O 1
ATOM 1025 N N . VAL A 1 134 ? -6.152 -8.038 -18.210 1.00 94.25 134 VAL A N 1
ATOM 1026 C CA . VAL A 1 134 ? -4.885 -7.312 -18.069 1.00 94.25 134 VAL A CA 1
ATOM 1027 C C . VAL A 1 134 ? -5.182 -5.820 -17.912 1.00 94.25 134 VAL A C 1
ATOM 1029 O O . VAL A 1 134 ? -5.836 -5.213 -18.766 1.00 94.25 134 VAL A O 1
ATOM 1032 N N . ALA A 1 135 ? -4.724 -5.243 -16.805 1.00 92.75 135 ALA A N 1
ATOM 1033 C CA . ALA A 1 135 ? -4.867 -3.826 -16.502 1.00 92.75 135 ALA A CA 1
ATOM 1034 C C . ALA A 1 135 ? -3.676 -3.024 -17.037 1.00 92.75 135 ALA A C 1
ATOM 1036 O O . ALA A 1 135 ? -3.875 -1.998 -17.680 1.00 92.75 135 ALA A O 1
ATOM 1037 N N . LEU A 1 136 ? -2.454 -3.505 -16.787 1.00 95.38 136 LEU A N 1
ATOM 1038 C CA . LEU A 1 136 ? -1.196 -2.860 -17.171 1.00 95.38 136 LEU A CA 1
ATOM 1039 C C . LEU A 1 136 ? -0.170 -3.914 -17.618 1.00 95.38 136 LEU A C 1
ATOM 1041 O O . LEU A 1 136 ? -0.368 -5.113 -17.428 1.00 95.38 136 LEU A O 1
ATOM 1045 N N . MET A 1 137 ? 0.941 -3.463 -18.192 1.00 96.62 137 MET A N 1
ATOM 1046 C CA . MET A 1 137 ? 2.058 -4.305 -18.624 1.00 96.62 137 MET A CA 1
ATOM 1047 C C . MET A 1 137 ? 3.369 -3.771 -18.056 1.00 96.62 137 MET A C 1
ATOM 1049 O O . MET A 1 137 ? 3.713 -2.619 -18.309 1.00 96.62 137 MET A O 1
ATOM 1053 N N . LEU A 1 138 ? 4.126 -4.605 -17.343 1.00 96.00 138 LEU A N 1
ATOM 1054 C CA . LEU A 1 138 ? 5.502 -4.312 -16.939 1.00 96.00 138 LEU A CA 1
ATOM 1055 C C . LEU A 1 138 ? 6.473 -4.854 -17.995 1.00 96.00 138 LEU A C 1
ATOM 1057 O O . LEU A 1 138 ? 6.439 -6.036 -18.339 1.00 96.00 138 LEU A O 1
ATOM 1061 N N . HIS A 1 139 ? 7.372 -3.995 -18.463 1.00 94.25 139 HIS A N 1
ATOM 1062 C CA . HIS A 1 139 ? 8.435 -4.308 -19.409 1.00 94.25 139 HIS A CA 1
ATOM 1063 C C . HIS A 1 139 ? 9.794 -4.151 -18.727 1.00 94.25 139 HIS A C 1
ATOM 1065 O O . HIS A 1 139 ? 10.189 -3.042 -18.358 1.00 94.25 139 HIS A O 1
ATOM 1071 N N . LEU A 1 140 ? 10.514 -5.260 -18.572 1.00 92.06 140 LEU A N 1
ATOM 1072 C CA . LEU A 1 140 ? 11.869 -5.287 -18.036 1.00 92.06 140 LEU A CA 1
ATOM 1073 C C . LEU A 1 140 ? 12.894 -4.937 -19.117 1.00 92.06 140 LEU A C 1
ATOM 1075 O O . LEU A 1 140 ? 12.718 -5.246 -20.298 1.00 92.06 140 LEU A O 1
ATOM 1079 N N . LYS A 1 141 ? 14.007 -4.335 -18.697 1.00 86.12 141 LYS A N 1
ATOM 1080 C CA . LYS A 1 141 ? 15.174 -4.106 -19.551 1.00 86.12 141 LYS A CA 1
ATOM 1081 C C . LYS A 1 141 ? 16.158 -5.269 -19.383 1.00 86.12 141 LYS A C 1
ATOM 1083 O O . LYS A 1 141 ? 16.483 -5.669 -18.270 1.00 86.12 141 LYS A O 1
ATOM 1088 N N . ASN A 1 142 ? 16.627 -5.831 -20.494 1.00 75.94 142 ASN A N 1
ATOM 1089 C CA . ASN A 1 142 ? 17.505 -7.004 -20.478 1.00 75.94 142 ASN A CA 1
ATOM 1090 C C . ASN A 1 142 ? 18.919 -6.672 -19.967 1.00 75.94 142 ASN A C 1
ATOM 1092 O O . ASN A 1 142 ? 19.483 -5.642 -20.335 1.00 75.94 142 ASN A O 1
ATOM 1096 N N . GLY A 1 143 ? 19.522 -7.601 -19.211 1.00 67.56 143 GLY A N 1
ATOM 1097 C CA . GLY A 1 143 ? 20.965 -7.616 -18.926 1.00 67.56 143 GLY A CA 1
ATOM 1098 C C . GLY A 1 143 ? 21.453 -6.667 -17.826 1.00 67.56 143 GLY A C 1
ATOM 1099 O O . GLY A 1 143 ? 22.584 -6.194 -17.914 1.00 67.56 143 GLY A O 1
ATOM 1100 N N . ILE A 1 144 ? 20.631 -6.373 -16.811 1.00 67.19 144 ILE A N 1
ATOM 1101 C CA . ILE A 1 144 ? 20.968 -5.42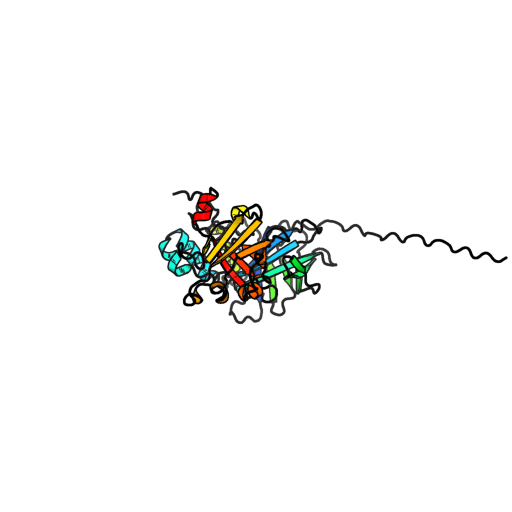5 -15.734 1.00 67.19 144 ILE A CA 1
ATOM 1102 C C . ILE A 1 144 ? 20.985 -6.125 -14.370 1.00 67.19 144 ILE A C 1
ATOM 1104 O O . ILE A 1 144 ? 20.245 -7.078 -14.142 1.00 67.19 144 ILE A O 1
ATOM 1108 N N . SER A 1 145 ? 21.856 -5.659 -13.468 1.00 65.94 145 SER A N 1
ATOM 1109 C CA . SER A 1 145 ? 22.014 -6.182 -12.104 1.00 65.94 145 SER A CA 1
ATOM 1110 C C . SER A 1 145 ? 20.839 -5.845 -11.176 1.00 65.94 145 SER A C 1
ATOM 1112 O O . SER A 1 145 ? 20.493 -6.656 -10.323 1.00 65.94 145 SER A O 1
ATOM 1114 N N . ASN A 1 146 ? 20.219 -4.671 -11.339 1.00 73.88 146 ASN A N 1
ATOM 1115 C CA . ASN A 1 146 ? 18.965 -4.304 -10.681 1.00 73.88 146 ASN A CA 1
ATOM 1116 C C . ASN A 1 146 ? 17.775 -4.708 -11.578 1.00 73.88 146 ASN A C 1
ATOM 1118 O O . ASN A 1 146 ? 17.674 -4.191 -12.693 1.00 73.88 146 ASN A O 1
ATOM 1122 N N . PRO A 1 147 ? 16.866 -5.583 -11.106 1.00 82.38 147 PRO A N 1
ATOM 1123 C CA . PRO A 1 147 ? 15.823 -6.186 -11.935 1.00 82.38 147 PRO A CA 1
ATOM 1124 C C . PRO A 1 147 ? 14.842 -5.193 -12.573 1.00 82.38 147 PRO A C 1
ATOM 1126 O O . PRO A 1 147 ? 14.325 -5.482 -13.651 1.00 82.38 147 PRO A O 1
ATOM 1129 N N . LEU A 1 148 ? 14.585 -4.036 -11.944 1.00 86.12 148 LEU A N 1
ATOM 1130 C CA . LEU A 1 148 ? 13.684 -3.010 -12.493 1.00 86.12 148 LEU A CA 1
ATOM 1131 C C . LEU A 1 148 ? 14.412 -1.783 -13.053 1.00 86.12 148 LEU A C 1
ATOM 1133 O O . LEU A 1 148 ? 13.757 -0.855 -13.518 1.00 86.12 148 LEU A O 1
ATOM 1137 N N . ALA A 1 149 ? 15.744 -1.738 -13.048 1.00 83.38 149 ALA A N 1
ATOM 1138 C CA . ALA A 1 149 ? 16.456 -0.594 -13.613 1.00 83.38 149 ALA A CA 1
ATOM 1139 C C . ALA A 1 149 ? 16.189 -0.465 -15.124 1.00 83.38 149 ALA A C 1
ATOM 1141 O O . ALA A 1 149 ? 16.391 -1.392 -15.906 1.00 83.38 149 ALA A O 1
ATOM 1142 N N . GLY A 1 150 ? 15.707 0.705 -15.540 1.00 82.88 150 GLY A N 1
ATOM 1143 C CA . GLY A 1 150 ? 15.261 0.986 -16.904 1.00 82.88 150 GLY A CA 1
ATOM 1144 C C . GLY A 1 150 ? 13.939 0.320 -17.309 1.00 82.88 150 GLY A C 1
ATOM 1145 O O . GLY A 1 150 ? 13.584 0.390 -18.487 1.00 82.88 150 GLY A O 1
ATOM 1146 N N . ALA A 1 151 ? 13.225 -0.331 -16.385 1.00 90.56 151 ALA A N 1
ATOM 1147 C CA . ALA A 1 151 ? 11.917 -0.921 -16.655 1.00 90.56 151 ALA A CA 1
ATOM 1148 C C . ALA A 1 151 ? 10.828 0.156 -16.794 1.00 90.56 151 ALA A C 1
ATOM 1150 O O . ALA A 1 151 ? 10.974 1.289 -16.325 1.00 90.56 151 ALA A O 1
ATOM 1151 N N . ASN A 1 152 ? 9.705 -0.203 -17.415 1.00 93.38 152 ASN A N 1
ATOM 1152 C CA . ASN A 1 152 ? 8.517 0.649 -17.456 1.00 93.38 152 ASN A CA 1
ATOM 1153 C C . ASN A 1 152 ? 7.225 -0.152 -17.279 1.00 93.38 152 ASN A C 1
ATOM 1155 O O . ASN A 1 152 ? 7.167 -1.326 -17.632 1.00 93.38 152 ASN A O 1
ATOM 1159 N N . ILE A 1 153 ? 6.196 0.501 -16.744 1.00 93.56 153 ILE A N 1
ATOM 1160 C CA . ILE A 1 153 ? 4.822 0.007 -16.732 1.00 93.56 153 ILE A CA 1
ATOM 1161 C C . ILE A 1 153 ? 4.010 0.854 -17.709 1.00 93.56 153 ILE A C 1
ATOM 1163 O O . ILE A 1 153 ? 3.936 2.078 -17.564 1.00 93.56 153 ILE A O 1
ATOM 1167 N N . ALA A 1 154 ? 3.394 0.192 -18.682 1.00 90.44 154 ALA A N 1
ATOM 1168 C CA . ALA A 1 154 ? 2.578 0.791 -19.729 1.00 90.44 154 ALA A CA 1
ATOM 1169 C C . ALA A 1 154 ? 1.129 0.278 -19.671 1.00 90.44 154 ALA A C 1
ATOM 1171 O O . ALA A 1 154 ? 0.838 -0.744 -19.048 1.00 90.44 154 ALA A O 1
ATOM 1172 N N . GLY A 1 155 ? 0.218 0.985 -20.344 1.00 81.25 155 GLY A N 1
ATOM 1173 C CA . GLY A 1 155 ? -1.207 0.635 -20.423 1.00 81.25 155 GLY A CA 1
ATOM 1174 C C . GLY A 1 155 ? -2.139 1.577 -19.659 1.00 81.25 155 GLY A C 1
ATOM 1175 O O . GLY A 1 155 ? -3.352 1.479 -19.829 1.00 81.25 155 GLY A O 1
ATOM 1176 N N . ASP A 1 156 ? -1.596 2.515 -18.878 1.00 75.12 156 ASP A N 1
ATOM 1177 C CA . ASP A 1 156 ? -2.383 3.596 -18.285 1.00 75.12 156 ASP A CA 1
ATOM 1178 C C . ASP A 1 156 ? -2.728 4.621 -19.393 1.00 75.12 156 ASP A C 1
ATOM 1180 O O . ASP A 1 156 ? -1.826 5.100 -20.090 1.00 75.12 156 ASP A O 1
ATOM 1184 N N . PRO A 1 157 ? -4.014 4.951 -19.619 1.00 70.88 157 PRO A N 1
ATOM 1185 C CA . PRO A 1 157 ? -4.414 5.925 -20.637 1.00 70.88 157 PRO A CA 1
ATOM 1186 C C . PRO A 1 157 ? -3.767 7.304 -20.463 1.00 70.88 157 PRO A C 1
ATOM 1188 O O . PRO A 1 157 ? -3.605 8.038 -21.441 1.00 70.88 157 PRO A O 1
ATOM 1191 N N . ASP A 1 158 ? -3.401 7.657 -19.231 1.00 70.81 158 ASP A N 1
ATOM 1192 C CA . ASP A 1 158 ? -2.899 8.978 -18.880 1.00 70.8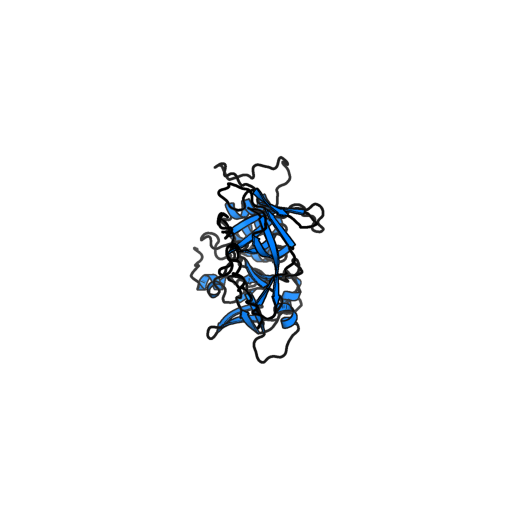1 158 ASP A CA 1
ATOM 1193 C C . ASP A 1 158 ? -1.368 9.074 -18.965 1.00 70.81 158 ASP A C 1
ATOM 1195 O O . ASP A 1 158 ? -0.826 10.190 -18.963 1.00 70.81 158 ASP A O 1
ATOM 1199 N N . GLY A 1 159 ? -0.652 7.945 -19.071 1.00 83.44 159 GLY A N 1
ATOM 1200 C CA . GLY A 1 159 ? 0.809 7.929 -19.143 1.00 83.44 159 GLY A CA 1
ATOM 1201 C C . GLY A 1 159 ? 1.473 6.569 -18.919 1.00 83.44 159 GLY A C 1
ATOM 1202 O O . GLY A 1 159 ? 0.877 5.511 -19.068 1.00 83.44 159 GLY A O 1
ATOM 1203 N N . GLN A 1 160 ? 2.756 6.605 -18.569 1.00 89.69 160 GLN A N 1
ATOM 1204 C CA . GLN A 1 160 ? 3.541 5.415 -18.224 1.00 89.69 160 GLN A CA 1
ATOM 1205 C C . GLN A 1 160 ? 4.297 5.643 -16.922 1.00 89.69 160 GLN A C 1
ATOM 1207 O O . GLN A 1 160 ? 4.552 6.785 -16.547 1.00 89.69 160 GLN A O 1
ATOM 1212 N N . ILE A 1 161 ? 4.704 4.573 -16.254 1.00 90.75 161 ILE A N 1
ATOM 1213 C CA . ILE A 1 161 ? 5.595 4.648 -15.093 1.00 90.75 161 ILE A CA 1
ATOM 1214 C C . ILE A 1 161 ? 6.957 4.131 -15.520 1.00 90.75 161 ILE A C 1
ATOM 1216 O O . ILE A 1 161 ? 7.043 3.103 -16.185 1.00 90.75 161 ILE A O 1
ATOM 1220 N N . VAL A 1 162 ? 8.020 4.828 -15.143 1.00 90.44 162 VAL A N 1
ATOM 1221 C CA . VAL A 1 162 ? 9.396 4.452 -15.472 1.00 90.44 162 VAL A CA 1
ATOM 1222 C C . VAL A 1 162 ? 10.210 4.244 -14.205 1.00 90.44 162 VAL A C 1
ATOM 1224 O O . VAL A 1 162 ? 10.071 4.980 -13.231 1.00 90.44 162 VAL A O 1
ATOM 1227 N N . PHE A 1 163 ? 11.084 3.247 -14.230 1.00 88.06 163 PHE A N 1
ATOM 1228 C CA . PHE A 1 163 ? 12.047 2.964 -13.174 1.00 88.06 163 PHE A CA 1
ATOM 1229 C C . PHE A 1 163 ? 13.431 3.297 -13.727 1.00 88.06 163 PHE A C 1
ATOM 1231 O O . PHE A 1 163 ? 13.952 2.544 -14.548 1.00 88.06 163 PHE A O 1
ATOM 1238 N N . PRO A 1 164 ? 14.015 4.454 -13.386 1.00 79.44 164 PRO A N 1
ATOM 1239 C CA . PRO A 1 164 ? 15.238 4.899 -14.032 1.00 79.44 164 PRO A CA 1
ATOM 1240 C C . PRO A 1 164 ? 16.432 4.011 -13.686 1.00 79.44 164 PRO A C 1
ATOM 1242 O O . PRO A 1 164 ? 16.530 3.423 -12.611 1.00 79.44 164 PRO A O 1
ATOM 1245 N N . ASP A 1 165 ? 17.361 3.943 -14.631 1.00 72.69 165 ASP A N 1
ATOM 1246 C CA . ASP A 1 165 ? 18.647 3.278 -14.470 1.00 72.69 165 ASP A CA 1
ATOM 1247 C C . ASP A 1 165 ? 19.547 4.186 -13.615 1.00 72.69 165 ASP A C 1
ATOM 1249 O O . ASP A 1 165 ? 20.107 5.169 -14.106 1.00 72.69 165 ASP A O 1
ATOM 1253 N N . VAL A 1 166 ? 19.605 3.948 -12.302 1.00 61.84 166 VAL A N 1
ATOM 1254 C CA . VAL A 1 166 ? 20.489 4.725 -11.424 1.00 61.84 166 VAL A CA 1
ATOM 1255 C C . VAL A 1 166 ? 21.905 4.187 -11.593 1.00 61.84 166 VAL A C 1
ATOM 1257 O O . VAL A 1 166 ? 22.294 3.210 -10.956 1.00 61.84 166 VAL A O 1
ATOM 1260 N N . VAL A 1 167 ? 22.690 4.830 -12.457 1.00 47.94 167 VAL A N 1
ATOM 1261 C CA . VAL A 1 167 ? 24.129 4.567 -12.544 1.00 47.94 167 VAL A CA 1
ATOM 1262 C C . VAL A 1 167 ? 24.788 5.176 -11.308 1.00 47.94 167 VAL A C 1
ATOM 1264 O O . VAL A 1 167 ? 24.881 6.399 -11.181 1.00 47.94 167 VAL A O 1
ATOM 1267 N N . ASP A 1 168 ? 25.235 4.333 -10.378 1.00 42.16 168 ASP A N 1
ATOM 1268 C CA . ASP A 1 168 ? 26.032 4.780 -9.239 1.00 42.16 168 ASP A CA 1
ATOM 1269 C C . ASP A 1 168 ? 27.385 5.303 -9.745 1.00 42.16 168 ASP A C 1
ATOM 1271 O O . ASP A 1 168 ? 28.276 4.549 -10.132 1.00 42.16 168 ASP A O 1
ATOM 1275 N N . THR A 1 169 ? 27.524 6.626 -9.803 1.00 40.16 169 THR A N 1
ATOM 1276 C CA . THR A 1 169 ? 28.755 7.297 -10.243 1.00 40.16 169 THR A CA 1
ATOM 1277 C C . THR A 1 169 ? 29.756 7.507 -9.101 1.00 40.16 169 THR A C 1
ATOM 1279 O O . THR A 1 169 ? 30.750 8.214 -9.277 1.00 40.16 169 THR A O 1
ATOM 1282 N N . GLY A 1 170 ? 29.526 6.929 -7.912 1.00 35.75 170 GLY A N 1
ATOM 1283 C CA . GLY A 1 170 ? 30.459 6.999 -6.781 1.00 35.75 170 GLY A CA 1
ATOM 1284 C C . GLY A 1 170 ? 30.609 8.392 -6.147 1.00 35.75 170 GLY A C 1
ATOM 1285 O O . GLY A 1 170 ? 31.471 8.592 -5.294 1.00 35.75 170 GLY A O 1
ATOM 1286 N N . LYS A 1 171 ? 29.778 9.370 -6.537 1.00 36.03 171 LYS A N 1
ATOM 1287 C CA . LYS A 1 171 ? 29.739 10.739 -5.978 1.00 36.03 171 LYS A CA 1
ATOM 1288 C C . LYS A 1 171 ? 28.346 11.147 -5.483 1.00 36.03 171 LYS A C 1
ATOM 1290 O O . LYS A 1 171 ? 27.978 12.314 -5.560 1.00 36.03 171 LYS A O 1
ATOM 1295 N N . GLY A 1 172 ? 27.593 10.184 -4.949 1.00 40.16 172 GLY A N 1
ATOM 1296 C CA . GLY A 1 172 ? 26.172 10.352 -4.651 1.00 40.16 172 GLY A CA 1
ATOM 1297 C C . GLY A 1 172 ? 25.401 10.337 -5.963 1.00 40.16 172 GLY A C 1
ATOM 1298 O O . GLY A 1 172 ? 25.387 11.335 -6.673 1.00 40.16 172 GLY A O 1
ATOM 1299 N N . GLY A 1 173 ? 24.848 9.176 -6.317 1.00 38.22 173 GLY A N 1
ATOM 1300 C CA . GLY A 1 173 ? 24.185 8.941 -7.598 1.00 38.22 173 GLY A CA 1
ATOM 1301 C C . GLY A 1 173 ? 23.152 10.019 -7.918 1.00 38.22 173 GLY A C 1
ATOM 1302 O O . GLY A 1 173 ? 22.050 10.016 -7.377 1.00 38.22 173 GLY A O 1
ATOM 1303 N N . VAL A 1 174 ? 23.528 10.942 -8.800 1.00 44.44 174 VAL A N 1
ATOM 1304 C CA . VAL A 1 174 ? 22.613 11.869 -9.459 1.00 44.44 174 VAL A CA 1
ATOM 1305 C C . VAL A 1 174 ? 22.049 11.131 -10.665 1.00 44.44 174 VAL A C 1
ATOM 1307 O O . VAL A 1 174 ? 22.814 10.605 -11.475 1.00 44.44 174 VAL A O 1
ATOM 1310 N N . LEU A 1 175 ? 20.718 11.090 -10.757 1.00 50.22 175 LEU A N 1
ATOM 1311 C CA . LEU A 1 175 ? 19.949 10.606 -11.903 1.00 50.22 175 LEU A CA 1
ATOM 1312 C C . LEU A 1 175 ? 20.533 11.180 -13.203 1.00 50.22 175 LEU A C 1
ATOM 1314 O O . LEU A 1 175 ? 20.332 12.343 -13.544 1.00 50.22 175 LEU A O 1
ATOM 1318 N N . SER A 1 176 ? 21.297 10.370 -13.931 1.00 41.06 176 SER A N 1
ATOM 1319 C CA . SER A 1 176 ? 22.021 10.789 -15.129 1.00 41.06 176 SER A CA 1
ATOM 1320 C C . SER A 1 176 ? 21.129 10.753 -16.370 1.00 41.06 176 SER A C 1
ATOM 1322 O O . SER A 1 176 ? 21.447 10.072 -17.336 1.00 41.06 176 SER A O 1
ATOM 1324 N N . SER A 1 177 ? 19.991 11.456 -16.373 1.00 41.75 177 SER A N 1
ATOM 1325 C CA . SER A 1 177 ? 19.281 11.775 -17.630 1.00 41.75 177 SER A CA 1
ATOM 1326 C C . SER A 1 177 ? 18.098 12.735 -17.463 1.00 41.75 177 SER A C 1
ATOM 1328 O O . SER A 1 177 ? 16.978 12.396 -17.825 1.00 41.75 177 SER A O 1
ATOM 1330 N N . ILE A 1 178 ? 18.306 13.970 -16.999 1.00 44.75 178 ILE A N 1
ATOM 1331 C CA . ILE A 1 178 ? 17.331 15.035 -17.294 1.00 44.75 178 ILE A CA 1
ATOM 1332 C C . ILE A 1 178 ? 18.083 16.339 -17.578 1.00 44.75 178 ILE A C 1
ATOM 1334 O O . ILE A 1 178 ? 18.595 16.992 -16.679 1.00 44.75 178 ILE A O 1
ATOM 1338 N N . ASN A 1 179 ? 18.142 16.726 -18.852 1.00 41.03 179 ASN A N 1
ATOM 1339 C CA . ASN A 1 179 ? 18.694 18.002 -19.325 1.00 41.03 179 ASN A CA 1
ATOM 1340 C C . ASN A 1 179 ? 17.811 19.228 -18.977 1.00 41.03 179 ASN A C 1
ATOM 1342 O O . ASN A 1 179 ? 17.991 20.290 -19.564 1.00 41.03 179 ASN A O 1
ATOM 1346 N N . ASP A 1 180 ? 16.895 19.122 -18.011 1.00 43.72 180 ASP A N 1
ATOM 1347 C CA . ASP A 1 180 ? 16.019 20.218 -17.586 1.00 43.72 180 ASP A CA 1
ATOM 1348 C C . ASP A 1 180 ? 16.455 20.721 -16.207 1.00 43.72 180 ASP A C 1
ATOM 1350 O O . ASP A 1 180 ? 15.985 20.267 -15.166 1.00 43.72 180 ASP A O 1
ATOM 1354 N N . ALA A 1 181 ? 17.355 21.703 -16.205 1.00 37.09 181 ALA A N 1
ATOM 1355 C CA . ALA A 1 181 ? 17.989 22.299 -15.023 1.00 37.09 181 ALA A CA 1
ATOM 1356 C C . ALA A 1 181 ? 17.035 23.018 -14.029 1.00 37.09 181 ALA A C 1
ATOM 1358 O O . ALA A 1 181 ? 17.499 23.757 -13.163 1.00 37.09 181 ALA A O 1
ATOM 1359 N N . LEU A 1 182 ? 15.713 22.833 -14.137 1.00 38.75 182 LEU A N 1
ATOM 1360 C CA . LEU A 1 182 ? 14.701 23.460 -13.275 1.00 38.75 182 LEU A CA 1
ATOM 1361 C C . LEU A 1 182 ? 13.579 22.518 -12.807 1.00 38.75 182 LEU A C 1
ATOM 1363 O O . LEU A 1 182 ? 12.773 22.928 -11.973 1.00 38.75 182 LEU A O 1
ATOM 1367 N N . SER A 1 183 ? 13.502 21.272 -13.285 1.00 46.59 183 SER A N 1
ATOM 1368 C CA . SER A 1 183 ? 12.514 20.318 -12.772 1.00 46.59 183 SER A CA 1
ATOM 1369 C C . SER A 1 183 ? 13.146 19.469 -11.679 1.00 46.59 183 SER A C 1
ATOM 1371 O O . SER A 1 183 ? 13.574 18.353 -11.952 1.00 46.59 183 SER A O 1
ATOM 1373 N N . PHE A 1 184 ? 13.197 19.990 -10.452 1.00 55.28 184 PHE A N 1
ATOM 1374 C CA . PHE A 1 184 ? 13.446 19.144 -9.286 1.00 55.28 184 PHE A CA 1
ATOM 1375 C C . PHE A 1 184 ? 12.305 18.125 -9.221 1.00 55.28 184 PHE A C 1
ATOM 1377 O O . PHE A 1 184 ? 11.171 18.467 -8.866 1.00 55.28 184 PHE A O 1
ATOM 1384 N N . THR A 1 185 ? 12.552 16.913 -9.712 1.00 68.75 185 THR A N 1
ATOM 1385 C CA . THR A 1 185 ? 11.488 15.916 -9.850 1.00 68.75 185 THR A CA 1
ATOM 1386 C C . THR A 1 185 ? 11.106 15.408 -8.466 1.00 68.75 185 THR A C 1
ATOM 1388 O O . THR A 1 185 ? 11.922 15.378 -7.541 1.00 68.75 185 THR A O 1
ATOM 1391 N N . GLN A 1 186 ? 9.857 14.976 -8.285 1.00 72.50 186 GLN A N 1
ATOM 1392 C CA . GLN A 1 186 ? 9.483 14.328 -7.027 1.00 72.50 186 GLN A CA 1
ATOM 1393 C C . GLN A 1 186 ? 10.343 13.087 -6.758 1.00 72.50 186 GLN A C 1
ATOM 1395 O O . GLN A 1 186 ? 10.641 12.777 -5.609 1.00 72.50 186 GLN A O 1
ATOM 1400 N N . LEU A 1 187 ? 10.802 12.419 -7.817 1.00 73.81 187 LEU A N 1
ATOM 1401 C CA . LEU A 1 187 ? 11.738 11.310 -7.736 1.00 73.81 187 LEU A CA 1
ATOM 1402 C C . LEU A 1 187 ? 13.090 11.706 -7.111 1.00 73.81 187 LEU A C 1
ATOM 1404 O O . LEU A 1 187 ? 13.605 10.980 -6.259 1.00 73.81 187 LEU A O 1
ATOM 1408 N N . GLU A 1 188 ? 13.668 12.842 -7.506 1.00 74.19 188 GLU A N 1
ATOM 1409 C CA . GLU A 1 188 ? 14.906 13.361 -6.903 1.00 74.19 188 GLU A CA 1
ATOM 1410 C C . GLU A 1 188 ? 14.711 13.669 -5.422 1.00 74.19 188 GLU A C 1
ATOM 1412 O O . GLU A 1 188 ? 15.558 13.317 -4.599 1.00 74.19 188 GLU A O 1
ATOM 1417 N N . LEU A 1 189 ? 13.570 14.262 -5.064 1.00 72.56 189 LEU A N 1
ATOM 1418 C CA . LEU A 1 189 ? 13.246 14.530 -3.670 1.00 72.56 189 LEU A CA 1
ATOM 1419 C C . LEU A 1 189 ? 13.073 13.249 -2.859 1.00 72.56 189 LEU A C 1
ATOM 1421 O O . LEU A 1 189 ? 13.616 13.163 -1.762 1.00 72.56 189 LEU A O 1
ATOM 1425 N N . ALA A 1 190 ? 12.341 12.261 -3.383 1.00 72.19 190 ALA A N 1
ATOM 1426 C CA . ALA A 1 190 ? 12.231 10.948 -2.760 1.00 72.19 190 ALA A CA 1
ATOM 1427 C C . ALA A 1 190 ? 13.631 10.393 -2.513 1.00 72.19 190 ALA A C 1
ATOM 1429 O O . ALA A 1 190 ? 13.996 10.124 -1.373 1.00 72.19 190 ALA A O 1
ATOM 1430 N N . THR A 1 191 ? 14.442 10.298 -3.567 1.00 74.25 191 THR A N 1
ATOM 1431 C CA . THR A 1 191 ? 15.816 9.789 -3.496 1.00 74.25 191 THR A CA 1
ATOM 1432 C C . THR A 1 191 ? 16.627 10.514 -2.421 1.00 74.25 191 THR A C 1
ATOM 1434 O O . THR A 1 191 ? 17.248 9.859 -1.585 1.00 74.25 191 THR A O 1
ATOM 1437 N N . LEU A 1 192 ? 16.567 11.849 -2.379 1.00 72.69 192 LEU A N 1
ATOM 1438 C CA . LEU A 1 192 ? 17.230 12.661 -1.361 1.00 72.69 192 LEU A CA 1
ATOM 1439 C C . LEU A 1 192 ? 16.737 12.323 0.050 1.00 72.69 192 LEU A C 1
ATOM 1441 O O . LEU A 1 192 ? 17.558 12.152 0.945 1.00 72.69 192 LEU A O 1
ATOM 1445 N N . VAL A 1 193 ? 15.424 12.224 0.258 1.00 67.31 193 VAL A N 1
ATOM 1446 C CA . VAL A 1 193 ? 14.811 11.924 1.560 1.00 67.31 193 VAL A CA 1
ATOM 1447 C C . VAL A 1 193 ? 15.217 10.530 2.052 1.00 67.31 193 VAL A C 1
ATOM 1449 O O . VAL A 1 193 ? 15.654 10.409 3.195 1.00 67.31 193 VAL A O 1
ATOM 1452 N N . TYR A 1 194 ? 15.187 9.503 1.196 1.00 67.94 194 TYR A N 1
ATOM 1453 C CA . TYR A 1 194 ? 15.630 8.149 1.567 1.00 67.94 194 TYR A CA 1
ATOM 1454 C C . TYR A 1 194 ? 17.140 8.083 1.830 1.00 67.94 194 TYR A C 1
ATOM 1456 O O . TYR A 1 194 ? 17.571 7.502 2.822 1.00 67.94 194 TYR A O 1
ATOM 1464 N N . GLN A 1 195 ? 17.962 8.739 1.004 1.00 70.44 195 GLN A N 1
ATOM 1465 C CA . GLN A 1 195 ? 19.418 8.719 1.174 1.00 70.44 195 GLN A CA 1
ATOM 1466 C C . GLN A 1 195 ? 19.906 9.560 2.362 1.00 70.44 195 GLN A C 1
ATOM 1468 O O . GLN A 1 195 ? 20.793 9.127 3.092 1.00 70.44 195 GLN A O 1
ATOM 1473 N N . LYS A 1 196 ? 19.378 10.777 2.548 1.00 65.94 196 LYS A N 1
ATOM 1474 C CA . LYS A 1 196 ? 19.826 11.714 3.597 1.00 65.94 196 LYS A CA 1
ATOM 1475 C C . LYS A 1 196 ? 19.143 11.488 4.934 1.00 65.94 196 LYS A C 1
ATOM 1477 O O . LYS A 1 196 ? 19.753 11.766 5.958 1.00 65.94 196 LYS A O 1
ATOM 1482 N N . GLY A 1 197 ? 17.887 11.049 4.922 1.00 57.78 197 GLY A N 1
ATOM 1483 C CA . GLY A 1 197 ? 17.139 10.720 6.131 1.00 57.78 197 GLY A CA 1
ATOM 1484 C C . GLY A 1 197 ? 17.408 9.306 6.643 1.00 57.78 197 GLY A C 1
ATOM 1485 O O . GLY A 1 197 ? 16.863 8.955 7.683 1.00 57.78 197 GLY A O 1
ATOM 1486 N N . HIS A 1 198 ? 18.206 8.509 5.916 1.00 58.44 198 HIS A N 1
ATOM 1487 C CA . HIS A 1 198 ? 18.409 7.076 6.163 1.00 58.44 198 HIS A CA 1
ATOM 1488 C C . HIS A 1 198 ? 17.095 6.304 6.292 1.00 58.44 198 HIS A C 1
ATOM 1490 O O . HIS A 1 198 ? 16.988 5.358 7.066 1.00 58.44 198 HIS A O 1
ATOM 1496 N N . LEU A 1 199 ? 16.095 6.732 5.528 1.00 58.62 199 LEU A N 1
ATOM 1497 C CA . LEU A 1 199 ? 14.792 6.097 5.526 1.00 58.62 199 LEU A CA 1
ATOM 1498 C C . LEU A 1 199 ? 14.883 4.905 4.585 1.00 58.62 199 LEU A C 1
ATOM 1500 O O . LEU A 1 199 ? 15.459 4.999 3.498 1.00 58.62 199 LEU A O 1
ATOM 1504 N N . ALA A 1 200 ? 14.334 3.778 5.003 1.00 63.78 200 ALA A N 1
ATOM 1505 C CA . ALA A 1 200 ? 13.999 2.696 4.093 1.00 63.78 200 ALA A CA 1
ATOM 1506 C C . ALA A 1 200 ? 12.507 2.792 3.737 1.00 63.78 200 ALA A C 1
ATOM 1508 O O . ALA A 1 200 ? 11.782 3.668 4.204 1.00 63.78 200 ALA A O 1
ATOM 1509 N N . SER A 1 201 ? 12.047 1.947 2.829 1.00 71.75 201 SER A N 1
ATOM 1510 C CA . SER A 1 201 ? 10.618 1.750 2.631 1.00 71.75 201 SER A CA 1
ATOM 1511 C C . SER A 1 201 ? 10.386 0.262 2.483 1.00 71.75 201 SER A C 1
ATOM 1513 O O . SER A 1 201 ? 11.071 -0.407 1.700 1.00 71.75 201 SER A O 1
ATOM 1515 N N . SER A 1 202 ? 9.464 -0.268 3.274 1.00 78.50 202 SER A N 1
ATOM 1516 C CA . SER A 1 202 ? 9.267 -1.704 3.388 1.00 78.50 202 SER A CA 1
ATOM 1517 C C . SER A 1 202 ? 7.792 -2.064 3.319 1.00 78.50 202 SER A C 1
ATOM 1519 O O . SER A 1 202 ? 6.911 -1.314 3.729 1.00 78.50 202 SER A O 1
ATOM 1521 N N . TRP A 1 203 ? 7.517 -3.241 2.766 1.00 87.62 203 TRP A N 1
ATOM 1522 C CA . TRP A 1 203 ? 6.203 -3.857 2.849 1.00 87.62 203 TRP A CA 1
ATOM 1523 C C . TRP A 1 203 ? 6.270 -4.945 3.918 1.00 87.62 203 TRP A C 1
ATOM 1525 O O . TRP A 1 203 ? 6.901 -5.993 3.722 1.00 87.62 203 TRP A O 1
ATOM 1535 N N . ARG A 1 204 ? 5.681 -4.648 5.080 1.00 84.06 204 ARG A N 1
ATOM 1536 C CA . ARG A 1 204 ? 5.760 -5.481 6.283 1.00 84.06 204 ARG A CA 1
ATOM 1537 C C . ARG A 1 204 ? 4.740 -6.620 6.203 1.00 84.06 204 ARG A C 1
ATOM 1539 O O . ARG A 1 204 ? 3.633 -6.447 5.703 1.00 84.06 204 ARG A O 1
ATOM 1546 N N . GLY A 1 205 ? 5.145 -7.797 6.679 1.00 82.94 205 GLY A N 1
ATOM 1547 C CA . GLY A 1 205 ? 4.361 -9.036 6.565 1.00 82.94 205 GLY A CA 1
ATOM 1548 C C . GLY A 1 205 ? 4.193 -9.841 7.842 1.00 82.94 205 GLY A C 1
ATOM 1549 O O . GLY A 1 205 ? 3.290 -10.667 7.956 1.00 82.94 205 GLY A O 1
ATOM 1550 N N . ASN A 1 206 ? 5.082 -9.645 8.810 1.00 85.50 206 ASN A N 1
ATOM 1551 C CA . ASN A 1 206 ? 5.025 -10.402 10.044 1.00 85.50 206 ASN A CA 1
ATOM 1552 C C . ASN A 1 206 ? 3.993 -9.771 10.976 1.00 85.50 206 ASN A C 1
ATOM 1554 O O . ASN A 1 206 ? 4.245 -8.728 11.565 1.00 85.50 206 ASN A O 1
ATOM 1558 N N . TRP A 1 207 ? 2.845 -10.431 11.120 1.00 86.56 207 TRP A N 1
ATOM 1559 C CA . TRP A 1 207 ? 1.732 -9.957 11.943 1.00 86.56 207 TRP A CA 1
ATOM 1560 C C . TRP A 1 207 ? 2.122 -9.601 13.380 1.00 86.56 207 TRP A C 1
ATOM 1562 O O . TRP A 1 207 ? 1.595 -8.639 13.925 1.00 86.56 207 TRP A O 1
ATOM 1572 N N . ASN A 1 208 ? 3.054 -10.345 13.980 1.00 84.06 208 ASN A N 1
ATOM 1573 C CA . ASN A 1 208 ? 3.471 -10.090 15.359 1.00 84.06 208 ASN A CA 1
ATOM 1574 C C . ASN A 1 208 ? 4.134 -8.718 15.510 1.00 84.06 208 ASN A C 1
ATOM 1576 O O . ASN A 1 208 ? 4.018 -8.098 16.560 1.00 84.06 208 ASN A O 1
ATOM 1580 N N . ASP A 1 209 ? 4.777 -8.227 14.450 1.00 81.31 209 ASP A N 1
ATOM 1581 C CA . ASP A 1 209 ? 5.405 -6.909 14.451 1.00 81.31 209 ASP A CA 1
ATOM 1582 C C . ASP A 1 209 ? 4.366 -5.794 14.218 1.00 81.31 209 ASP A C 1
ATOM 1584 O O . ASP A 1 209 ? 4.713 -4.618 14.270 1.00 81.31 209 ASP A O 1
ATOM 1588 N N . LEU A 1 210 ? 3.105 -6.146 13.934 1.00 84.44 210 LEU A N 1
ATOM 1589 C CA . LEU A 1 210 ? 2.026 -5.234 13.543 1.00 84.44 210 LEU A CA 1
ATOM 1590 C C . LEU A 1 210 ? 0.928 -5.085 14.608 1.00 84.44 210 LEU A C 1
ATOM 1592 O O . LEU A 1 210 ? 0.010 -4.295 14.405 1.00 84.44 210 LEU A O 1
ATOM 1596 N N . GLU A 1 211 ? 0.972 -5.836 15.711 1.00 87.94 211 GLU A N 1
ATOM 1597 C CA . GLU A 1 211 ? -0.062 -5.789 16.759 1.00 87.94 211 GLU A CA 1
ATOM 1598 C C . GLU A 1 211 ? -0.185 -4.415 17.458 1.00 87.94 211 GLU A C 1
ATOM 1600 O O . GLU A 1 211 ? 0.581 -3.497 17.241 1.00 87.94 211 GLU A O 1
ATOM 1605 N N . GLY A 1 212 ? -1.191 -4.205 18.299 1.00 89.19 212 GLY A N 1
ATOM 1606 C CA . GLY A 1 212 ? -1.366 -2.961 19.048 1.00 89.19 212 GLY A CA 1
ATOM 1607 C C . GLY A 1 212 ? -2.149 -1.870 18.318 1.00 89.19 212 GLY A C 1
ATOM 1608 O O . GLY A 1 212 ? -2.902 -2.117 17.372 1.00 89.19 212 GLY A O 1
ATOM 1609 N N . SER A 1 213 ? -2.034 -0.650 18.843 1.00 89.31 213 SER A N 1
ATOM 1610 C CA . SER A 1 213 ? -2.921 0.460 18.494 1.00 89.31 213 SER A CA 1
ATOM 1611 C C . SER A 1 213 ? -2.455 1.250 17.275 1.00 89.31 213 SER A C 1
ATOM 1613 O O . SER A 1 213 ? -1.266 1.486 17.065 1.00 89.31 213 SER A O 1
ATOM 1615 N N . TYR A 1 214 ? -3.432 1.771 16.545 1.00 89.00 214 TYR A N 1
ATOM 1616 C CA . TYR A 1 214 ? -3.272 2.630 15.385 1.00 89.00 214 TYR A CA 1
ATOM 1617 C C . TYR A 1 214 ? -4.093 3.907 15.557 1.00 89.00 214 TYR A C 1
ATOM 1619 O O . TYR A 1 214 ? -5.164 3.921 16.172 1.00 89.00 214 TYR A O 1
ATOM 1627 N N . LEU A 1 215 ? -3.569 4.998 15.015 1.00 84.75 215 LEU A N 1
ATOM 1628 C CA . LEU A 1 215 ? -4.023 6.364 15.216 1.00 84.75 215 LEU A CA 1
ATOM 1629 C C . LEU A 1 215 ? -4.622 6.942 13.935 1.00 84.75 215 LEU A C 1
ATOM 1631 O O . LEU A 1 215 ? -4.198 6.615 12.827 1.00 84.75 215 LEU A O 1
ATOM 1635 N N . SER A 1 216 ? -5.564 7.870 14.101 1.00 77.44 216 SER A N 1
ATOM 1636 C CA . SER A 1 216 ? -6.117 8.653 12.988 1.00 77.44 216 SER A CA 1
ATOM 1637 C C . SER A 1 216 ? -5.162 9.715 12.452 1.00 77.44 216 SER A C 1
ATOM 1639 O O . SER A 1 216 ? -5.299 10.131 11.312 1.00 77.44 216 SER A O 1
ATOM 1641 N N . GLU A 1 217 ? -4.249 10.211 13.290 1.00 73.75 217 GLU A N 1
ATOM 1642 C CA . GLU A 1 217 ? -3.302 11.266 12.931 1.00 73.75 217 GLU A CA 1
ATOM 1643 C C . GLU A 1 217 ? -2.013 11.149 13.744 1.00 73.75 217 GLU A C 1
ATOM 1645 O O . GLU A 1 217 ? -2.001 10.667 14.887 1.00 73.75 217 GLU A O 1
ATOM 1650 N N . TYR A 1 218 ? -0.920 11.635 13.165 1.00 66.31 218 TYR A N 1
ATOM 1651 C CA . TYR A 1 218 ? 0.380 11.567 13.801 1.00 66.31 218 TYR A CA 1
ATOM 1652 C C . TYR A 1 218 ? 0.446 12.566 14.960 1.00 66.31 218 TYR A C 1
ATOM 1654 O O . TYR A 1 218 ? 0.051 13.726 14.847 1.00 66.31 218 TYR A O 1
ATOM 1662 N N . GLY A 1 219 ? 0.934 12.114 16.116 1.00 63.06 219 GLY A N 1
ATOM 1663 C CA . GLY A 1 219 ? 1.022 12.943 17.321 1.00 63.06 219 GLY A CA 1
ATOM 1664 C C . GLY A 1 219 ? -0.216 12.926 18.226 1.00 63.06 219 GLY A C 1
ATOM 1665 O O . GLY A 1 219 ? -0.152 13.478 19.330 1.00 63.06 219 GLY A O 1
ATOM 1666 N N . ARG A 1 220 ? -1.315 12.257 17.838 1.00 71.12 220 ARG A N 1
ATOM 1667 C CA . ARG A 1 220 ? -2.471 12.014 18.725 1.00 71.12 220 ARG A CA 1
ATOM 1668 C C . ARG A 1 220 ? -2.464 10.642 19.361 1.00 71.12 220 ARG A C 1
ATOM 1670 O O . ARG A 1 220 ? -3.375 9.841 19.212 1.00 71.12 220 ARG A O 1
ATOM 1677 N N . PHE A 1 221 ? -1.483 10.453 20.221 1.00 73.81 221 PHE A N 1
ATOM 1678 C CA . PHE A 1 221 ? -1.249 9.220 20.975 1.00 73.81 221 PHE A CA 1
ATOM 1679 C C . PHE A 1 221 ? -2.397 8.778 21.909 1.00 73.81 221 PHE A C 1
ATOM 1681 O O . PHE A 1 221 ? -2.298 7.750 22.560 1.00 73.81 221 PHE A O 1
ATOM 1688 N N . LYS A 1 222 ? -3.478 9.558 22.035 1.00 74.62 222 LYS A N 1
ATOM 1689 C CA . LYS A 1 222 ? -4.653 9.212 22.856 1.00 74.62 222 LYS A CA 1
ATOM 1690 C C . LYS A 1 222 ? -5.883 8.819 22.035 1.00 74.62 222 LYS A C 1
ATOM 1692 O O . LYS A 1 222 ? -6.835 8.305 22.609 1.00 74.62 222 LYS A O 1
ATOM 1697 N N . ASP A 1 223 ? -5.869 9.068 20.727 1.00 77.56 223 ASP A N 1
ATOM 1698 C CA . ASP A 1 223 ? -7.005 8.838 19.833 1.00 77.56 223 ASP A CA 1
ATOM 1699 C C . ASP A 1 223 ? -6.756 7.555 19.015 1.00 77.56 223 ASP A C 1
ATOM 1701 O O . ASP A 1 223 ? -6.605 7.601 17.795 1.00 77.56 223 ASP A O 1
ATOM 1705 N N . GLY A 1 224 ? -6.663 6.408 19.697 1.00 86.31 224 GLY A N 1
ATOM 1706 C CA . GLY A 1 224 ? -6.592 5.101 19.040 1.00 86.31 224 GLY A CA 1
ATOM 1707 C C . GLY A 1 224 ? -7.903 4.784 18.318 1.00 86.31 224 GLY A C 1
ATOM 1708 O O . GLY A 1 224 ? -8.977 4.881 18.912 1.00 86.31 224 GLY A O 1
ATOM 1709 N N . VAL A 1 225 ? -7.816 4.431 17.038 1.00 89.69 225 VAL A N 1
ATOM 1710 C CA . VAL A 1 225 ? -8.977 4.193 16.158 1.00 89.69 225 VAL A CA 1
ATOM 1711 C C . VAL A 1 225 ? -9.039 2.772 15.621 1.00 89.69 225 VAL A C 1
ATOM 1713 O O . VAL A 1 225 ? -10.083 2.331 15.144 1.00 89.69 225 VAL A O 1
ATOM 1716 N N . LEU A 1 226 ? -7.932 2.047 15.720 1.00 92.62 226 LEU A N 1
ATOM 1717 C CA . LEU A 1 226 ? -7.825 0.659 15.322 1.00 92.62 226 LEU A CA 1
ATOM 1718 C C . LEU A 1 226 ? -6.875 -0.057 16.282 1.00 92.62 226 LEU A C 1
ATOM 1720 O O . LEU A 1 226 ? -5.839 0.484 16.644 1.00 92.62 226 LEU A O 1
ATOM 1724 N N . GLU A 1 227 ? -7.242 -1.260 16.696 1.00 94.31 227 GLU A N 1
ATOM 1725 C CA . GLU A 1 227 ? -6.413 -2.148 17.510 1.00 94.31 227 GLU A CA 1
ATOM 1726 C C . GLU A 1 227 ? -6.229 -3.474 16.771 1.00 94.31 227 GLU A C 1
ATOM 1728 O O . GLU A 1 227 ? -7.216 -4.110 16.383 1.00 94.31 227 GLU A O 1
ATOM 1733 N N . LEU A 1 228 ? -4.981 -3.902 16.595 1.00 94.50 228 LEU A N 1
ATOM 1734 C CA . LEU A 1 228 ? -4.627 -5.202 16.038 1.00 94.50 228 LEU A CA 1
ATOM 1735 C C . LEU A 1 228 ? -4.157 -6.132 17.153 1.00 94.50 228 LEU A C 1
ATOM 1737 O O . LEU A 1 228 ? -3.462 -5.718 18.071 1.00 94.50 228 LEU A O 1
ATOM 1741 N N . SER A 1 229 ? -4.550 -7.400 17.124 1.00 95.25 229 SER A N 1
ATOM 1742 C CA . SER A 1 229 ? -4.119 -8.356 18.155 1.00 95.25 229 SER A CA 1
ATOM 1743 C C . SER A 1 229 ? -4.227 -9.796 17.685 1.00 95.25 229 SER A C 1
ATOM 1745 O O . SER A 1 229 ? -4.981 -10.101 16.760 1.00 95.25 229 SER A O 1
ATOM 1747 N N . THR A 1 230 ? -3.535 -10.703 18.372 1.00 95.19 230 THR A N 1
ATOM 1748 C CA . THR A 1 230 ? -3.788 -12.142 18.284 1.00 95.19 230 THR A CA 1
ATOM 1749 C C . THR A 1 230 ? -4.512 -12.618 19.534 1.00 95.19 230 THR A C 1
ATOM 1751 O O . THR A 1 230 ? -4.013 -12.532 20.653 1.00 95.19 230 THR A O 1
ATOM 1754 N N . GLN A 1 231 ? -5.705 -13.183 19.353 1.00 93.81 231 GLN A N 1
ATOM 1755 C CA . GLN A 1 231 ? -6.494 -13.759 20.440 1.00 93.81 231 GLN A CA 1
ATOM 1756 C C . GLN A 1 231 ? -6.814 -15.213 20.128 1.00 93.81 231 GLN A C 1
ATOM 1758 O O . GLN A 1 231 ? -7.440 -15.514 19.113 1.00 93.81 231 GLN A O 1
ATOM 1763 N N . LYS A 1 232 ? -6.398 -16.126 21.016 1.00 92.19 232 LYS A N 1
ATOM 1764 C CA . LYS A 1 232 ? -6.593 -17.580 20.849 1.00 92.19 232 LYS A CA 1
ATOM 1765 C C . LYS A 1 232 ? -6.091 -18.086 19.481 1.00 92.19 232 LYS A C 1
ATOM 1767 O O . LYS A 1 232 ? -6.760 -18.879 18.827 1.00 92.19 232 LYS A O 1
ATOM 1772 N N . GLY A 1 233 ? -4.943 -17.571 19.030 1.00 92.19 233 GLY A N 1
ATOM 1773 C CA . GLY A 1 233 ? -4.336 -17.912 17.737 1.00 92.19 233 GLY A CA 1
ATOM 1774 C C . GLY A 1 233 ? -5.012 -17.291 16.507 1.00 92.19 233 GLY A C 1
ATOM 1775 O O . GLY A 1 233 ? -4.595 -17.567 15.389 1.00 92.19 233 GLY A O 1
ATOM 1776 N N . GLN A 1 234 ? -6.041 -16.455 16.681 1.00 94.69 234 GLN A N 1
ATOM 1777 C CA . GLN A 1 234 ? -6.691 -15.738 15.585 1.00 94.69 234 GLN A CA 1
ATOM 1778 C C . GLN A 1 234 ? -6.243 -14.279 15.551 1.00 94.69 234 GLN A C 1
ATOM 1780 O O . GLN A 1 234 ? -6.362 -13.582 16.560 1.00 94.69 234 GLN A O 1
ATOM 1785 N N . LYS A 1 235 ? -5.814 -13.812 14.376 1.00 96.12 235 LYS A N 1
ATOM 1786 C CA . LYS A 1 235 ? -5.538 -12.399 14.098 1.00 96.12 235 LYS A CA 1
ATOM 1787 C C . LYS A 1 235 ? -6.851 -11.610 14.105 1.00 96.12 235 LYS A C 1
ATOM 1789 O O . LYS A 1 235 ? -7.842 -12.038 13.501 1.00 96.12 235 LYS A O 1
ATOM 1794 N N . LYS A 1 236 ? -6.884 -10.482 14.806 1.00 96.50 236 LYS A N 1
ATOM 1795 C CA . LYS A 1 236 ? -8.066 -9.637 15.008 1.00 96.50 236 LYS A CA 1
ATOM 1796 C C . LYS A 1 236 ? -7.749 -8.182 14.699 1.00 96.50 236 LYS A C 1
ATOM 1798 O O . LYS A 1 236 ? -6.656 -7.711 14.996 1.00 96.50 236 LYS A O 1
ATOM 1803 N N . ALA A 1 237 ? -8.747 -7.485 14.175 1.00 96.06 237 ALA A N 1
ATOM 1804 C CA . ALA A 1 237 ? -8.754 -6.040 14.012 1.00 96.06 237 ALA A CA 1
ATOM 1805 C C . ALA A 1 237 ? -10.030 -5.481 14.646 1.00 96.06 237 ALA A C 1
ATOM 1807 O O . ALA A 1 237 ? -11.128 -5.965 14.363 1.00 96.06 237 ALA A O 1
ATOM 1808 N N . LYS A 1 238 ? -9.893 -4.471 15.502 1.00 95.62 238 LYS A N 1
ATOM 1809 C CA . LYS A 1 238 ? -11.014 -3.787 16.147 1.00 95.62 238 LYS A CA 1
ATOM 1810 C C . LYS A 1 238 ? -10.992 -2.312 15.791 1.00 95.62 238 LYS A C 1
ATOM 1812 O O . LYS A 1 238 ? -10.095 -1.593 16.218 1.00 95.62 238 LYS A O 1
ATOM 1817 N N . PHE A 1 239 ? -12.004 -1.867 15.058 1.00 94.06 239 PHE A N 1
ATOM 1818 C CA . PHE A 1 239 ? -12.186 -0.465 14.705 1.00 94.06 239 PHE A CA 1
ATOM 1819 C C . PHE A 1 239 ? -13.051 0.238 15.742 1.00 94.06 239 PHE A C 1
ATOM 1821 O O . PHE A 1 239 ? -14.120 -0.250 16.127 1.00 94.06 239 PHE A O 1
ATOM 1828 N N . ILE A 1 240 ? -12.585 1.404 16.176 1.00 90.94 240 ILE A N 1
ATOM 1829 C CA . ILE A 1 240 ? -13.236 2.245 17.171 1.00 90.94 240 ILE A CA 1
ATOM 1830 C C . ILE A 1 240 ? -13.733 3.495 16.456 1.00 90.94 240 ILE A C 1
ATOM 1832 O O . ILE A 1 240 ? -12.941 4.303 15.968 1.00 90.94 240 ILE A O 1
ATOM 1836 N N . LYS A 1 241 ? -15.056 3.669 16.429 1.00 84.19 241 LYS A N 1
ATOM 1837 C CA . LYS A 1 241 ? -15.679 4.844 15.824 1.00 84.19 241 LYS A CA 1
ATOM 1838 C C . LYS A 1 241 ? -15.146 6.121 16.457 1.00 84.19 241 LYS A C 1
ATOM 1840 O O . LYS A 1 241 ? -15.162 6.275 17.680 1.00 84.19 241 LYS A O 1
ATOM 1845 N N . THR A 1 242 ? -14.749 7.073 15.622 1.00 79.19 242 THR A N 1
ATOM 1846 C CA . THR A 1 242 ? -14.357 8.401 16.096 1.00 79.19 242 THR A CA 1
ATOM 1847 C C . THR A 1 242 ? -15.519 9.381 16.030 1.00 79.19 242 THR A C 1
ATOM 1849 O O . THR A 1 242 ? -16.473 9.205 15.275 1.00 79.19 242 THR A O 1
ATOM 1852 N N . ASN A 1 243 ? -15.456 10.444 16.833 1.00 69.31 243 ASN A N 1
ATOM 1853 C CA . ASN A 1 243 ? -16.464 11.497 16.778 1.00 69.31 243 ASN A CA 1
ATOM 1854 C C . ASN A 1 243 ? -16.336 12.276 15.449 1.00 69.31 243 ASN A C 1
ATOM 1856 O O . ASN A 1 243 ? -15.243 12.721 15.091 1.00 69.31 243 ASN A O 1
ATOM 1860 N N . THR A 1 244 ? -17.444 12.445 14.724 1.00 57.38 244 THR A N 1
ATOM 1861 C CA . THR A 1 244 ? -17.516 12.834 13.296 1.00 57.38 244 THR A CA 1
ATOM 1862 C C . THR A 1 244 ? -16.919 14.200 12.939 1.00 57.38 244 THR A C 1
ATOM 1864 O O . THR A 1 244 ? -16.582 14.439 11.781 1.00 57.38 244 THR A O 1
ATOM 1867 N N . THR A 1 245 ? -16.687 15.089 13.911 1.00 60.56 245 THR A N 1
ATOM 1868 C CA . THR A 1 245 ? -15.993 16.379 13.700 1.00 60.56 245 THR A CA 1
ATOM 1869 C C . THR A 1 245 ? -14.513 16.234 13.308 1.00 60.56 245 THR A C 1
ATOM 1871 O O . THR A 1 245 ? -13.850 17.229 13.009 1.00 60.56 245 THR A O 1
ATOM 1874 N N . LYS A 1 246 ? -13.989 15.001 13.284 1.00 63.41 246 LYS A N 1
ATOM 1875 C CA . LYS A 1 246 ? -12.589 14.647 13.011 1.00 63.41 246 LYS A CA 1
ATOM 1876 C C . LYS A 1 246 ? -12.322 14.099 11.594 1.00 63.41 246 LYS A C 1
ATOM 1878 O O . LYS A 1 246 ? -11.201 13.697 11.314 1.00 63.41 246 LYS A O 1
ATOM 1883 N N . ALA A 1 247 ? -13.294 14.124 10.677 1.00 64.75 247 ALA A N 1
ATOM 1884 C CA . ALA A 1 247 ? -13.137 13.570 9.321 1.00 64.75 247 ALA A CA 1
ATOM 1885 C C . ALA A 1 247 ? -11.960 14.162 8.509 1.00 64.75 247 ALA A C 1
ATOM 1887 O O . ALA A 1 247 ? -11.374 13.466 7.690 1.00 64.75 247 ALA A O 1
ATOM 1888 N N . LYS A 1 248 ? -11.578 15.418 8.776 1.00 69.81 248 LYS A N 1
ATOM 1889 C CA . LYS A 1 248 ? -10.476 16.129 8.097 1.00 69.81 248 LYS A CA 1
ATOM 1890 C C . LYS A 1 248 ? -9.063 15.613 8.411 1.00 69.81 248 LYS A C 1
ATOM 1892 O O . LYS A 1 248 ? -8.103 16.158 7.886 1.00 69.81 248 LYS A O 1
ATOM 1897 N N . TYR A 1 249 ? -8.926 14.674 9.347 1.00 70.25 249 TYR A N 1
ATOM 1898 C CA . TYR A 1 249 ? -7.624 14.162 9.792 1.00 70.25 249 TYR A CA 1
ATOM 1899 C C . TYR A 1 249 ? -7.208 12.873 9.080 1.00 70.25 249 TYR A C 1
ATOM 1901 O O . TYR A 1 249 ? -6.046 12.485 9.142 1.00 70.25 249 TYR A O 1
ATOM 1909 N N . PHE A 1 250 ? -8.151 12.219 8.407 1.00 76.06 250 PHE A N 1
ATOM 1910 C CA . PHE A 1 250 ? -7.919 10.980 7.681 1.00 76.06 250 PHE A CA 1
ATOM 1911 C C . PHE A 1 250 ? -7.611 11.269 6.210 1.00 76.06 250 PHE A C 1
ATOM 1913 O O . PHE A 1 250 ? -8.120 12.248 5.666 1.00 76.06 250 PHE A O 1
ATOM 1920 N N . THR A 1 251 ? -6.890 10.363 5.538 1.00 71.81 251 THR A N 1
ATOM 1921 C CA . THR A 1 251 ? -6.808 10.349 4.057 1.00 71.81 251 THR A CA 1
ATOM 1922 C C . THR A 1 251 ? -8.180 10.304 3.414 1.00 71.81 251 THR A C 1
ATOM 1924 O O . THR A 1 251 ? -8.398 10.848 2.340 1.00 71.81 251 THR A O 1
ATOM 1927 N N . ASN A 1 252 ? -9.114 9.643 4.094 1.00 84.44 252 ASN A N 1
ATOM 1928 C CA . ASN A 1 252 ? -10.457 9.422 3.624 1.00 84.44 252 ASN A CA 1
ATOM 1929 C C . ASN A 1 252 ? -11.447 9.626 4.778 1.00 84.44 252 ASN A C 1
ATOM 1931 O O . ASN A 1 252 ? -11.343 8.943 5.800 1.00 84.44 252 ASN A O 1
ATOM 1935 N N . PRO A 1 253 ? -12.441 10.520 4.638 1.00 84.56 253 PRO A N 1
ATOM 1936 C CA . PRO A 1 253 ? -13.462 10.751 5.658 1.00 84.56 253 PRO A CA 1
ATOM 1937 C C . PRO A 1 253 ? -14.188 9.485 6.131 1.00 84.56 253 PRO A C 1
ATOM 1939 O O . PRO A 1 253 ? -14.665 9.441 7.268 1.00 84.56 253 PRO A O 1
ATOM 1942 N N . LYS A 1 254 ? -14.270 8.448 5.284 1.00 87.88 254 LYS A N 1
ATOM 1943 C CA . LYS A 1 254 ? -14.865 7.155 5.641 1.00 87.88 254 LYS A CA 1
ATOM 1944 C C . LYS A 1 254 ? -14.143 6.494 6.819 1.00 87.88 254 LYS A C 1
ATOM 1946 O O . LYS A 1 254 ? -14.816 5.912 7.667 1.00 87.88 254 LYS A O 1
ATOM 1951 N N . SER A 1 255 ? -12.821 6.657 6.934 1.00 86.38 255 SER A N 1
ATOM 1952 C CA . SER A 1 255 ? -11.988 6.049 7.982 1.00 86.38 255 SER A CA 1
ATOM 1953 C C . SER A 1 255 ? -12.471 6.361 9.398 1.00 86.38 255 SER A C 1
ATOM 1955 O O . SER A 1 255 ? -12.368 5.513 10.281 1.00 86.38 255 SER A O 1
ATOM 1957 N N . GLY A 1 256 ? -13.024 7.559 9.625 1.00 83.81 256 GLY A N 1
ATOM 1958 C CA . GLY A 1 256 ? -13.511 7.981 10.941 1.00 83.81 256 GLY A CA 1
ATOM 1959 C C . GLY A 1 256 ? -14.835 7.342 11.367 1.00 83.81 256 GLY A C 1
ATOM 1960 O O . GLY A 1 256 ? -15.167 7.384 12.555 1.00 83.81 256 GLY A O 1
ATOM 1961 N N . ASN A 1 257 ? -15.570 6.756 10.416 1.00 88.19 257 ASN A N 1
ATOM 1962 C CA . ASN A 1 257 ? -16.880 6.142 10.626 1.00 88.19 257 ASN A CA 1
ATOM 1963 C C . ASN A 1 257 ? -16.826 4.613 10.727 1.00 88.19 257 ASN A C 1
ATOM 1965 O O . ASN A 1 257 ? -17.852 4.009 11.040 1.00 88.19 257 ASN A O 1
ATOM 1969 N N . ILE A 1 258 ? -15.667 3.999 10.467 1.00 91.19 258 ILE A N 1
ATOM 1970 C CA . ILE A 1 258 ? -15.507 2.550 10.566 1.00 91.19 258 ILE A CA 1
ATOM 1971 C C . ILE A 1 258 ? -15.571 2.129 12.031 1.00 91.19 258 ILE A C 1
ATOM 1973 O O . ILE A 1 258 ? -14.922 2.701 12.905 1.00 91.19 258 ILE A O 1
ATOM 1977 N N . GLU A 1 259 ? -16.363 1.098 12.287 1.00 93.25 259 GLU A N 1
ATOM 1978 C CA . GLU A 1 259 ? -16.501 0.487 13.599 1.00 93.25 259 GLU A CA 1
ATOM 1979 C C . GLU A 1 259 ? -16.740 -1.013 13.471 1.00 93.25 259 GLU A C 1
ATOM 1981 O O . GLU A 1 259 ? -17.296 -1.482 12.473 1.00 93.25 259 GLU A O 1
ATOM 1986 N N . GLY A 1 260 ? -16.320 -1.759 14.488 1.00 94.00 260 GLY A N 1
ATOM 1987 C CA . GLY A 1 260 ? -16.612 -3.181 14.614 1.00 94.00 260 GLY A CA 1
ATOM 1988 C C . GLY A 1 260 ? -15.374 -4.053 14.771 1.00 94.00 260 GLY A C 1
ATOM 1989 O O . GLY A 1 260 ? -14.235 -3.619 14.600 1.00 94.00 260 GLY A O 1
ATOM 1990 N N . ASP A 1 261 ? -15.637 -5.312 15.105 1.00 95.25 261 ASP A N 1
ATOM 1991 C CA . ASP A 1 261 ? -14.623 -6.343 15.285 1.00 95.25 261 ASP A CA 1
ATOM 1992 C C . ASP A 1 261 ? -14.548 -7.246 14.048 1.00 95.25 261 ASP A C 1
ATOM 1994 O O . ASP A 1 261 ? -15.578 -7.665 13.492 1.00 95.25 261 ASP A O 1
ATOM 1998 N N . TYR A 1 262 ? -13.320 -7.572 13.652 1.00 96.06 262 TYR A N 1
ATOM 1999 C CA . TYR A 1 262 ? -12.995 -8.359 12.470 1.00 96.06 262 TYR A CA 1
ATOM 2000 C C . TYR A 1 262 ? -11.960 -9.435 12.798 1.00 96.06 262 TYR A C 1
ATOM 2002 O O . TYR A 1 262 ? -11.045 -9.250 13.604 1.00 96.06 262 TYR A O 1
ATOM 2010 N N . VAL A 1 263 ? -12.104 -10.577 12.139 1.00 95.81 263 VAL A N 1
ATOM 2011 C CA . VAL A 1 263 ? -11.038 -11.554 11.938 1.00 95.81 263 VAL A CA 1
ATOM 2012 C C . VAL A 1 263 ? -10.196 -11.086 10.764 1.00 95.81 263 VAL A C 1
ATOM 2014 O O . VAL A 1 263 ? -10.736 -10.700 9.728 1.00 95.81 263 VAL A O 1
ATOM 2017 N N . VAL A 1 264 ? -8.881 -11.144 10.922 1.00 95.75 264 VAL A N 1
ATOM 2018 C CA . VAL A 1 264 ? -7.945 -10.828 9.849 1.00 95.75 264 VAL A CA 1
ATOM 2019 C C . VAL A 1 264 ? -7.480 -12.127 9.215 1.00 95.75 264 VAL A C 1
ATOM 2021 O O . VAL A 1 264 ? -6.960 -13.013 9.894 1.00 95.75 264 VAL A O 1
ATOM 2024 N N . VAL A 1 265 ? -7.684 -12.238 7.910 1.00 95.69 265 VAL A N 1
ATOM 2025 C CA . VAL A 1 265 ? -7.185 -13.337 7.086 1.00 95.69 265 VAL A CA 1
ATOM 2026 C C . VAL A 1 265 ? -6.018 -12.807 6.266 1.00 95.69 265 VAL A C 1
ATOM 2028 O O . VAL A 1 265 ? -6.051 -11.666 5.820 1.00 95.69 265 VAL A O 1
ATOM 2031 N N . GLU A 1 266 ? -4.994 -13.627 6.064 1.00 95.25 266 GLU A N 1
ATOM 2032 C CA . GLU A 1 266 ? -3.855 -13.327 5.193 1.00 95.25 266 GLU A CA 1
ATOM 2033 C C . GLU A 1 266 ? -3.846 -14.358 4.055 1.00 95.25 266 GLU A C 1
ATOM 2035 O O . GLU A 1 266 ? -3.240 -15.420 4.205 1.00 95.25 266 GLU A O 1
ATOM 2040 N N . PRO A 1 267 ? -4.602 -14.129 2.960 1.00 94.31 267 PRO A N 1
ATOM 2041 C CA . PRO A 1 267 ? -4.724 -15.111 1.881 1.00 94.31 267 PRO A CA 1
ATOM 2042 C C . PRO A 1 267 ? -3.411 -15.312 1.122 1.00 94.31 267 PRO A C 1
ATOM 2044 O O . PRO A 1 267 ? -3.154 -16.394 0.602 1.00 94.31 267 PRO A O 1
ATOM 2047 N N . VAL A 1 268 ? -2.593 -14.261 1.061 1.00 93.56 268 VAL A N 1
ATOM 2048 C CA . VAL A 1 268 ? -1.221 -14.279 0.551 1.00 93.56 268 VAL A CA 1
ATOM 2049 C C . VAL A 1 268 ? -0.349 -13.463 1.504 1.00 93.56 268 VAL A C 1
ATOM 2051 O O . VAL A 1 268 ? -0.877 -12.550 2.149 1.00 93.56 268 VAL A O 1
ATOM 2054 N N . PRO A 1 269 ? 0.959 -13.757 1.600 1.00 92.06 269 PRO A N 1
ATOM 2055 C CA . PRO A 1 269 ? 1.853 -13.023 2.486 1.00 92.06 269 PRO A CA 1
ATOM 2056 C C . PRO A 1 269 ? 1.706 -11.507 2.330 1.00 92.06 269 PRO A C 1
ATOM 2058 O O . PRO A 1 269 ? 1.659 -10.993 1.211 1.00 92.06 269 PRO A O 1
ATOM 2061 N N . LYS A 1 270 ? 1.669 -10.794 3.461 1.00 92.69 270 LYS A N 1
ATOM 2062 C CA . LYS A 1 270 ? 1.643 -9.322 3.552 1.00 92.69 270 LYS A CA 1
ATOM 2063 C C . LYS A 1 270 ? 0.368 -8.627 3.046 1.00 92.69 270 LYS A C 1
ATOM 2065 O O . LYS A 1 270 ? 0.302 -7.395 3.088 1.00 92.69 270 LYS A O 1
ATOM 2070 N N . MET A 1 271 ? -0.638 -9.372 2.579 1.00 95.50 271 MET A N 1
ATOM 2071 C CA . MET A 1 271 ? -1.948 -8.835 2.193 1.00 95.50 271 MET A CA 1
ATOM 2072 C C . MET A 1 271 ? -3.039 -9.390 3.093 1.00 95.50 271 MET A C 1
ATOM 2074 O O . MET A 1 271 ? -3.232 -10.601 3.197 1.00 95.50 271 MET A O 1
ATOM 2078 N N . TYR A 1 272 ? -3.804 -8.488 3.691 1.00 95.62 272 TYR A N 1
ATOM 2079 C CA . TYR A 1 272 ? -4.783 -8.836 4.707 1.00 95.62 272 TYR A CA 1
ATOM 2080 C C . TYR A 1 272 ? -6.197 -8.535 4.223 1.00 95.62 272 TYR A C 1
ATOM 2082 O O . TYR A 1 272 ? -6.450 -7.507 3.603 1.00 95.62 272 TYR A O 1
ATOM 2090 N N . VAL A 1 273 ? -7.141 -9.417 4.530 1.00 96.06 273 VAL A N 1
ATOM 2091 C CA . VAL A 1 273 ? -8.568 -9.214 4.268 1.00 96.06 273 VAL A CA 1
ATOM 2092 C C . VAL A 1 273 ? -9.321 -9.325 5.582 1.00 96.06 273 VAL A C 1
ATOM 2094 O O . VAL A 1 273 ? -9.046 -10.199 6.408 1.00 96.06 273 VAL A O 1
ATOM 2097 N N . LEU A 1 274 ? -10.278 -8.424 5.784 1.00 95.31 274 LEU A N 1
ATOM 2098 C CA . LEU A 1 274 ? -11.102 -8.402 6.982 1.00 95.31 274 LEU A CA 1
ATOM 2099 C C . LEU A 1 274 ? -12.380 -9.207 6.772 1.00 95.31 274 LEU A C 1
ATOM 2101 O O . LEU A 1 274 ? -13.094 -9.035 5.785 1.00 95.31 274 LEU A O 1
ATOM 2105 N N . VAL A 1 275 ? -12.688 -10.058 7.744 1.00 94.75 275 VAL A N 1
ATOM 2106 C CA . VAL A 1 275 ? -13.943 -10.806 7.825 1.00 94.75 275 VAL A CA 1
ATOM 2107 C C . VAL A 1 275 ? -14.651 -10.389 9.114 1.00 94.75 275 VAL A C 1
ATOM 2109 O O . VAL A 1 275 ? -14.022 -10.437 10.171 1.00 94.75 275 VAL A O 1
ATOM 2112 N N . PRO A 1 276 ? -15.930 -9.975 9.089 1.00 94.25 276 PRO A N 1
ATOM 2113 C CA . PRO A 1 276 ? -16.643 -9.576 10.298 1.00 94.25 276 PRO A CA 1
ATOM 2114 C C . PRO A 1 276 ? -16.626 -10.701 11.336 1.00 94.25 276 PRO A C 1
ATOM 2116 O O . PRO A 1 276 ? -16.796 -11.873 10.996 1.00 94.25 276 PRO A O 1
ATOM 2119 N N . ALA A 1 277 ? -16.409 -10.369 12.609 1.00 92.00 277 ALA A N 1
ATOM 2120 C CA . ALA A 1 277 ? -16.483 -11.365 13.672 1.00 92.00 277 ALA A CA 1
ATOM 2121 C C . ALA A 1 277 ? -17.894 -11.989 13.747 1.00 92.00 277 ALA A C 1
ATOM 2123 O O . ALA A 1 277 ? -18.900 -11.298 13.594 1.00 92.00 277 ALA A O 1
ATOM 2124 N N . ASN A 1 278 ? -17.967 -13.300 13.993 1.00 85.88 278 ASN A N 1
ATOM 2125 C CA . ASN A 1 278 ? -19.231 -14.041 14.038 1.00 85.88 278 ASN A CA 1
ATOM 2126 C C . ASN A 1 278 ? -20.194 -13.513 15.115 1.00 85.88 278 ASN A C 1
ATOM 2128 O O . ASN A 1 278 ? -19.770 -13.068 16.180 1.00 85.88 278 ASN A O 1
ATOM 2132 N N . GLY A 1 279 ? -21.500 -13.670 14.871 1.00 78.19 279 GLY A N 1
ATOM 2133 C CA . GLY A 1 279 ? -22.542 -13.451 15.882 1.00 78.19 279 GLY A CA 1
ATOM 2134 C C . GLY A 1 279 ? -23.048 -12.012 16.014 1.00 78.19 279 GLY A C 1
ATOM 2135 O O . GLY A 1 279 ? -23.840 -11.747 16.915 1.00 78.19 279 GLY A O 1
ATOM 2136 N N . ARG A 1 280 ? -22.646 -11.098 15.119 1.00 82.81 280 ARG A N 1
ATOM 2137 C CA . ARG A 1 280 ? -23.217 -9.744 15.015 1.00 82.81 280 ARG A CA 1
ATOM 2138 C C . ARG A 1 280 ? -23.964 -9.535 13.699 1.00 82.81 280 ARG A C 1
ATOM 2140 O O . ARG A 1 280 ? -23.661 -10.181 12.699 1.00 82.81 280 ARG A O 1
ATOM 2147 N N . ALA A 1 281 ? -24.943 -8.632 13.709 1.00 83.00 281 ALA A N 1
ATOM 2148 C CA . ALA A 1 281 ? -25.645 -8.223 12.497 1.00 83.00 281 ALA A CA 1
ATOM 2149 C C . ALA A 1 281 ? -24.687 -7.484 11.535 1.00 83.00 281 ALA A C 1
ATOM 2151 O O . ALA A 1 281 ? -23.810 -6.758 12.018 1.00 83.00 281 ALA A O 1
ATOM 2152 N N . PRO A 1 282 ? -24.850 -7.635 10.204 1.00 86.62 282 PRO A N 1
ATOM 2153 C CA . PRO A 1 282 ? -24.098 -6.851 9.230 1.00 86.62 282 PRO A CA 1
ATOM 2154 C C . PRO A 1 282 ? -24.310 -5.347 9.426 1.00 86.62 282 PRO A C 1
ATOM 2156 O O . PRO A 1 282 ? -25.420 -4.888 9.695 1.00 86.62 282 PRO A O 1
ATOM 2159 N N . THR A 1 283 ? -23.244 -4.578 9.260 1.00 90.12 283 THR A N 1
ATOM 2160 C CA . THR A 1 283 ? -23.206 -3.121 9.404 1.00 90.12 283 THR A CA 1
ATOM 2161 C C . THR A 1 283 ? -22.739 -2.461 8.106 1.00 90.12 283 THR A C 1
ATOM 2163 O O . THR A 1 283 ? -22.191 -3.116 7.220 1.00 90.12 283 THR A O 1
ATOM 2166 N N . ALA A 1 284 ? -22.913 -1.142 7.993 1.00 89.88 284 ALA A N 1
ATOM 2167 C CA . ALA A 1 284 ? -22.351 -0.382 6.873 1.00 89.88 284 ALA A CA 1
ATOM 2168 C C . ALA A 1 284 ? -20.811 -0.470 6.831 1.00 89.88 284 ALA A C 1
ATOM 2170 O O . ALA A 1 284 ? -20.239 -0.577 5.750 1.00 89.88 284 ALA A O 1
ATOM 2171 N N . SER A 1 285 ? -20.156 -0.505 7.999 1.00 92.38 285 SER A N 1
ATOM 2172 C CA . SER A 1 285 ? -18.707 -0.716 8.116 1.00 92.38 285 SER A CA 1
ATOM 2173 C C . SER A 1 285 ? -18.270 -2.051 7.517 1.00 92.38 285 SER A C 1
ATOM 2175 O O . SER A 1 285 ? -17.210 -2.118 6.905 1.00 92.38 285 SER A O 1
ATOM 2177 N N . ASP A 1 286 ? -19.094 -3.098 7.628 1.00 92.88 286 ASP A N 1
ATOM 2178 C CA . ASP A 1 286 ? -18.770 -4.395 7.027 1.00 92.88 286 ASP A CA 1
ATOM 2179 C C . ASP A 1 286 ? -18.738 -4.299 5.508 1.00 92.88 286 ASP A C 1
ATOM 2181 O O . ASP A 1 286 ? -17.749 -4.687 4.898 1.00 92.88 286 ASP A O 1
ATOM 2185 N N . ALA A 1 287 ? -19.777 -3.719 4.902 1.00 89.25 287 ALA A N 1
ATOM 2186 C CA . ALA A 1 287 ? -19.837 -3.548 3.451 1.00 89.25 287 ALA A CA 1
ATOM 2187 C C . ALA A 1 287 ? -18.646 -2.737 2.907 1.00 89.25 287 ALA A C 1
ATOM 2189 O O . ALA A 1 287 ? -18.155 -3.010 1.809 1.00 89.25 287 ALA A O 1
ATOM 2190 N N . GLU A 1 288 ? -18.178 -1.766 3.692 1.00 91.00 288 GLU A N 1
ATOM 2191 C CA . GLU A 1 288 ? -17.031 -0.928 3.366 1.00 91.00 288 GLU A CA 1
ATOM 2192 C C . GLU A 1 288 ? -15.695 -1.677 3.515 1.00 91.00 288 GLU A C 1
ATOM 2194 O O . GLU A 1 288 ? -14.844 -1.600 2.631 1.00 91.00 288 GLU A O 1
ATOM 2199 N N . MET A 1 289 ? -15.498 -2.427 4.604 1.00 92.94 289 MET A N 1
ATOM 2200 C CA . MET A 1 289 ? -14.197 -3.016 4.941 1.00 92.94 289 MET A CA 1
ATOM 2201 C C . MET A 1 289 ? -13.940 -4.388 4.315 1.00 92.94 289 MET A C 1
ATOM 2203 O O . MET A 1 289 ? -12.790 -4.709 4.021 1.00 92.94 289 MET A O 1
ATOM 2207 N N . THR A 1 290 ? -14.965 -5.212 4.076 1.00 91.75 290 THR A N 1
ATOM 2208 C CA . THR A 1 290 ? -14.761 -6.596 3.593 1.00 91.75 290 THR A CA 1
ATOM 2209 C C . THR A 1 290 ? -14.280 -6.690 2.150 1.00 91.75 290 THR A C 1
ATOM 2211 O O . THR A 1 290 ? -13.812 -7.745 1.727 1.00 91.75 290 THR A O 1
ATOM 2214 N N . ASN A 1 291 ? -14.412 -5.600 1.394 1.00 92.12 291 ASN A N 1
ATOM 2215 C CA . ASN A 1 291 ? -13.984 -5.511 -0.001 1.00 92.12 291 ASN A CA 1
ATOM 2216 C C . ASN A 1 291 ? -12.626 -4.812 -0.157 1.00 92.12 291 ASN A C 1
ATOM 2218 O O . ASN A 1 291 ? -12.192 -4.563 -1.282 1.00 92.12 291 ASN A O 1
ATOM 2222 N N . ARG A 1 292 ? -11.959 -4.480 0.955 1.00 95.50 292 ARG A N 1
ATOM 2223 C CA . ARG A 1 292 ? -10.671 -3.786 0.959 1.00 95.50 292 ARG A CA 1
ATOM 2224 C C . ARG A 1 292 ? -9.517 -4.738 1.228 1.00 95.50 292 ARG A C 1
ATOM 2226 O O . ARG A 1 292 ? -9.660 -5.719 1.959 1.00 95.50 292 ARG A O 1
ATOM 2233 N N . ILE A 1 293 ? -8.361 -4.404 0.664 1.00 97.38 293 ILE A N 1
ATOM 2234 C CA . ILE A 1 293 ? -7.098 -5.100 0.921 1.00 97.38 293 ILE A CA 1
ATOM 2235 C C . ILE A 1 293 ? -6.290 -4.260 1.907 1.00 97.38 293 ILE A C 1
ATOM 2237 O O . ILE A 1 293 ? -5.957 -3.109 1.618 1.00 97.38 293 ILE A O 1
ATOM 2241 N N . GLY A 1 294 ? -6.008 -4.839 3.071 1.00 95.94 294 GLY A N 1
ATOM 2242 C CA . GLY A 1 294 ? -5.114 -4.302 4.088 1.00 95.94 294 GLY A CA 1
ATOM 2243 C C . GLY A 1 294 ? -3.651 -4.517 3.703 1.00 95.94 294 GLY A C 1
ATOM 2244 O O . GLY A 1 294 ? -3.255 -5.634 3.367 1.00 95.94 294 GLY A O 1
ATOM 2245 N N . LEU A 1 295 ? -2.860 -3.450 3.767 1.00 94.62 295 LEU A N 1
ATOM 2246 C CA . LEU A 1 295 ? -1.450 -3.388 3.396 1.00 94.62 295 LEU A CA 1
ATOM 2247 C C . LEU A 1 295 ? -0.693 -2.625 4.484 1.00 94.62 295 LEU A C 1
ATOM 2249 O O . LEU A 1 295 ? -1.112 -1.537 4.870 1.00 94.62 295 LEU A O 1
ATOM 2253 N N . PHE A 1 296 ? 0.430 -3.166 4.947 1.00 89.81 296 PHE A N 1
ATOM 2254 C CA . PHE A 1 296 ? 1.302 -2.484 5.905 1.00 89.81 296 PHE A CA 1
ATOM 2255 C C . PHE A 1 296 ? 2.513 -1.953 5.161 1.00 89.81 296 PHE A C 1
ATOM 2257 O O . PHE A 1 296 ? 3.460 -2.690 4.872 1.00 89.81 296 PHE A O 1
ATOM 2264 N N . LEU A 1 297 ? 2.428 -0.682 4.795 1.00 85.81 297 LEU A N 1
ATOM 2265 C CA . LEU A 1 297 ? 3.448 0.007 4.032 1.00 85.81 297 LEU A CA 1
ATOM 2266 C C . LEU A 1 297 ? 4.192 0.907 5.001 1.00 85.81 297 LEU A C 1
ATOM 2268 O O . LEU A 1 297 ? 3.599 1.753 5.657 1.00 85.81 297 LEU A O 1
ATOM 2272 N N . ASP A 1 298 ? 5.491 0.692 5.106 1.00 75.75 298 ASP A N 1
ATOM 2273 C CA . ASP A 1 298 ? 6.367 1.644 5.751 1.00 75.75 298 ASP A CA 1
ATOM 2274 C C . ASP A 1 298 ? 6.905 2.566 4.666 1.00 75.75 298 ASP A C 1
ATOM 2276 O O . ASP A 1 298 ? 7.797 2.206 3.883 1.00 75.75 298 ASP A O 1
ATOM 2280 N N . VAL A 1 299 ? 6.265 3.721 4.518 1.00 68.75 299 VAL A N 1
ATOM 2281 C CA . VAL A 1 299 ? 6.645 4.670 3.483 1.00 68.75 299 VAL A CA 1
ATOM 2282 C C . VAL A 1 299 ? 7.910 5.425 3.900 1.00 68.75 299 VAL A C 1
ATOM 2284 O O . VAL A 1 299 ? 8.723 5.744 3.032 1.00 68.75 299 VAL A O 1
ATOM 2287 N N . PHE A 1 300 ? 8.141 5.633 5.196 1.00 62.88 300 PHE A N 1
ATOM 2288 C CA . PHE A 1 300 ? 9.360 6.234 5.742 1.00 62.88 300 PHE A CA 1
ATOM 2289 C C . PHE A 1 300 ? 9.850 5.417 6.928 1.00 62.88 300 PHE A C 1
ATOM 2291 O O . PHE A 1 300 ? 9.604 5.771 8.085 1.00 62.88 300 PHE A O 1
ATOM 2298 N N . ASP A 1 301 ? 10.577 4.350 6.608 1.00 48.84 301 ASP A N 1
ATOM 2299 C CA . ASP A 1 301 ? 11.086 3.401 7.582 1.00 48.84 301 ASP A CA 1
ATOM 2300 C C . ASP A 1 301 ? 12.047 4.105 8.528 1.00 48.84 301 ASP A C 1
ATOM 2302 O O . ASP A 1 301 ? 13.173 4.480 8.185 1.00 48.84 301 ASP A O 1
ATOM 2306 N N . GLY A 1 302 ? 11.528 4.329 9.730 1.00 45.72 302 GLY A N 1
ATOM 2307 C CA . GLY A 1 302 ? 12.232 4.922 10.850 1.00 45.72 302 GLY A CA 1
ATOM 2308 C C . GLY A 1 302 ? 13.027 3.894 11.651 1.00 45.72 302 GLY A C 1
ATOM 2309 O O . GLY A 1 302 ? 13.463 4.223 12.751 1.00 45.72 302 GLY A O 1
ATOM 2310 N N . SER A 1 303 ? 13.208 2.652 11.175 1.00 42.19 303 SER A N 1
ATOM 2311 C CA . SER A 1 303 ? 13.984 1.630 11.889 1.00 42.19 303 SER A CA 1
ATOM 2312 C C . SER A 1 303 ? 15.481 1.947 11.949 1.00 42.19 303 SER A C 1
ATOM 2314 O O . SER A 1 303 ? 16.235 1.227 12.610 1.00 42.19 303 SER A O 1
ATOM 2316 N N . ALA A 1 304 ? 15.942 3.002 11.268 1.00 43.69 304 ALA A N 1
ATOM 2317 C CA . ALA A 1 304 ? 17.282 3.529 11.458 1.00 43.69 304 ALA A CA 1
ATOM 2318 C C . ALA A 1 304 ? 17.463 3.937 12.938 1.00 43.69 304 ALA A C 1
ATOM 2320 O O . ALA A 1 304 ? 16.699 4.761 13.438 1.00 43.69 304 ALA A O 1
ATOM 2321 N N . PRO A 1 305 ? 18.488 3.431 13.650 1.00 41.28 305 PRO A N 1
ATOM 2322 C CA . PRO A 1 305 ? 18.714 3.717 15.075 1.00 41.28 305 PRO A CA 1
ATOM 2323 C C . PRO A 1 305 ? 18.830 5.210 15.434 1.00 41.28 305 PRO A C 1
ATOM 2325 O O . PRO A 1 305 ? 18.752 5.567 16.608 1.00 41.28 305 PRO A O 1
ATOM 2328 N N . GLU A 1 306 ? 19.053 6.063 14.432 1.00 43.78 306 GLU A N 1
ATOM 2329 C CA . GLU A 1 306 ? 19.193 7.519 14.527 1.00 43.78 306 GLU A CA 1
ATOM 2330 C C . GLU A 1 306 ? 17.861 8.268 14.313 1.00 43.78 306 GLU A C 1
ATOM 2332 O O . GLU A 1 306 ? 17.729 9.426 14.712 1.00 43.78 306 GLU A O 1
ATOM 2337 N N . ALA A 1 307 ? 16.841 7.611 13.746 1.00 42.34 307 ALA A N 1
ATOM 2338 C CA . ALA A 1 307 ? 15.491 8.140 13.567 1.00 42.34 307 ALA A CA 1
ATOM 2339 C C . ALA A 1 307 ? 14.686 7.954 14.865 1.00 42.34 307 ALA A C 1
ATOM 2341 O O . ALA A 1 307 ? 13.754 7.158 14.956 1.00 42.34 307 ALA A O 1
ATOM 2342 N N . GLY A 1 308 ? 15.095 8.652 15.927 1.00 41.00 308 GLY A N 1
ATOM 2343 C CA . GLY A 1 308 ? 14.553 8.469 17.274 1.00 41.00 308 GLY A CA 1
ATOM 2344 C C . GLY A 1 308 ? 13.022 8.376 17.321 1.00 41.00 308 GLY A C 1
ATOM 2345 O O . GLY A 1 308 ? 12.334 9.348 17.067 1.00 41.00 308 GLY A O 1
ATOM 2346 N N . SER A 1 309 ? 12.463 7.227 17.714 1.00 42.09 309 SER A N 1
ATOM 2347 C CA . SER A 1 309 ? 11.050 7.021 18.108 1.00 42.09 309 SER A CA 1
ATOM 2348 C C . SER A 1 309 ? 9.935 7.541 17.173 1.00 42.09 309 SER A C 1
ATOM 2350 O O . SER A 1 309 ? 8.786 7.665 17.608 1.00 42.09 309 SER A O 1
ATOM 2352 N N . HIS A 1 310 ? 10.238 7.836 15.911 1.00 46.72 310 HIS A N 1
ATOM 2353 C CA . HIS A 1 310 ? 9.318 8.457 14.954 1.00 46.72 310 HIS A CA 1
ATOM 2354 C C . HIS A 1 310 ? 9.118 7.531 13.755 1.00 46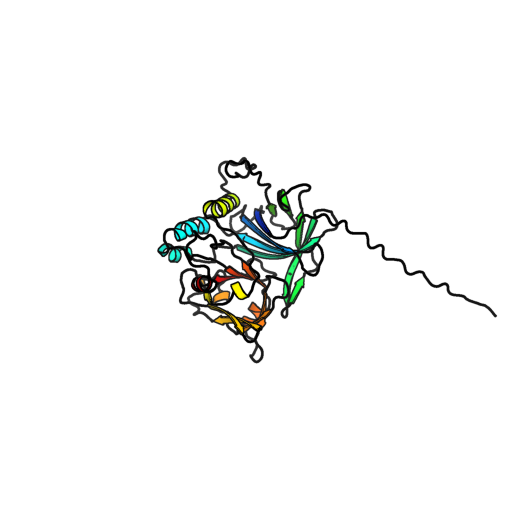.72 310 HIS A C 1
ATOM 2356 O O . HIS A 1 310 ? 9.531 7.809 12.637 1.00 46.72 310 HIS A O 1
ATOM 2362 N N . LEU A 1 311 ? 8.516 6.386 14.050 1.00 51.44 311 LEU A N 1
ATOM 2363 C CA . LEU A 1 311 ? 8.242 5.304 13.116 1.00 51.44 311 LEU A CA 1
ATOM 2364 C C . LEU A 1 311 ? 6.844 5.535 12.554 1.00 51.44 311 LEU A C 1
ATOM 2366 O O . LEU A 1 311 ? 5.866 5.576 13.304 1.00 51.44 311 LEU A O 1
ATOM 2370 N N . VAL A 1 312 ? 6.771 5.777 11.253 1.00 55.59 312 VAL A N 1
ATOM 2371 C CA . VAL A 1 312 ? 5.518 6.056 10.560 1.00 55.59 312 VAL A CA 1
ATOM 2372 C C . VAL A 1 312 ? 5.208 4.842 9.696 1.00 55.59 312 VAL A C 1
ATOM 2374 O O . VAL A 1 312 ? 5.237 4.913 8.479 1.00 55.59 312 VAL A O 1
ATOM 2377 N N . THR A 1 313 ? 4.932 3.704 10.336 1.00 60.34 313 THR A N 1
ATOM 2378 C CA . THR A 1 313 ? 4.309 2.593 9.616 1.00 60.34 313 THR A CA 1
ATOM 2379 C C . THR A 1 313 ? 2.868 2.982 9.331 1.00 60.34 313 THR A C 1
ATOM 2381 O O . THR A 1 313 ? 2.122 3.334 10.256 1.00 60.34 313 THR A O 1
ATOM 2384 N N . GLU A 1 314 ? 2.456 2.887 8.071 1.00 78.44 314 GLU A N 1
ATOM 2385 C CA . GLU A 1 314 ? 1.085 3.142 7.671 1.00 78.44 314 GLU A CA 1
ATOM 2386 C C . GLU A 1 314 ? 0.361 1.847 7.300 1.00 78.44 314 GLU A C 1
ATOM 2388 O O . GLU A 1 314 ? 0.733 1.103 6.389 1.00 78.44 314 GLU A O 1
ATOM 2393 N N . LEU A 1 315 ? -0.737 1.587 8.003 1.00 86.44 315 LEU A N 1
ATOM 2394 C CA . LEU A 1 315 ? -1.694 0.570 7.599 1.00 86.44 315 LEU A CA 1
ATOM 2395 C C . LEU A 1 315 ? -2.699 1.201 6.643 1.00 86.44 315 LEU A C 1
ATOM 2397 O O . LEU A 1 315 ? -3.479 2.065 7.045 1.00 86.44 315 LEU A O 1
ATOM 2401 N N . ALA A 1 316 ? -2.698 0.745 5.395 1.00 91.75 316 ALA A N 1
ATOM 2402 C CA . ALA A 1 316 ? -3.633 1.158 4.364 1.00 91.75 316 ALA A CA 1
ATOM 2403 C C . ALA A 1 316 ? -4.680 0.067 4.090 1.00 91.75 316 ALA A C 1
ATOM 2405 O O . ALA A 1 316 ? -4.337 -1.096 3.909 1.00 91.75 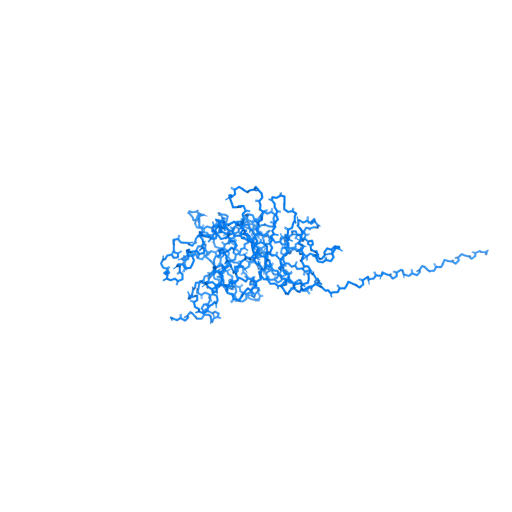316 ALA A O 1
ATOM 2406 N N . PHE A 1 317 ? -5.953 0.443 3.979 1.00 94.06 317 PHE A N 1
ATOM 2407 C CA . PHE A 1 317 ? -7.021 -0.397 3.433 1.00 94.06 317 PHE A CA 1
ATOM 2408 C C . PHE A 1 317 ? -7.477 0.175 2.098 1.00 94.06 317 PHE A C 1
ATOM 2410 O O . PHE A 1 317 ? -8.155 1.205 2.039 1.00 94.06 317 PHE A O 1
ATOM 2417 N N . THR A 1 318 ? -7.105 -0.498 1.019 1.00 94.12 318 THR A N 1
ATOM 2418 C CA . THR A 1 318 ? -7.286 -0.010 -0.354 1.00 94.12 318 THR A CA 1
ATOM 2419 C C . THR A 1 318 ? -8.557 -0.568 -0.975 1.00 94.12 318 THR A C 1
ATOM 2421 O O . THR A 1 318 ? -8.891 -1.733 -0.743 1.00 94.12 318 THR A O 1
ATOM 2424 N N . ALA A 1 319 ? -9.280 0.254 -1.740 1.00 92.06 319 ALA A N 1
ATOM 2425 C CA . ALA A 1 319 ? -10.378 -0.210 -2.576 1.00 92.06 319 ALA A CA 1
ATOM 2426 C C . ALA A 1 319 ? -9.811 -0.708 -3.921 1.00 92.06 319 ALA A C 1
ATOM 2428 O O . ALA A 1 319 ? -9.268 0.080 -4.690 1.00 92.06 319 ALA A O 1
ATOM 2429 N N . PRO A 1 320 ? -9.960 -1.997 -4.265 1.00 84.12 320 PRO A N 1
ATOM 2430 C CA . PRO A 1 320 ? -9.356 -2.578 -5.469 1.00 84.12 320 PRO A CA 1
ATOM 2431 C C . PRO A 1 320 ? -9.692 -1.898 -6.801 1.00 84.12 320 PRO A C 1
ATOM 2433 O O . PRO A 1 320 ? -8.919 -1.971 -7.750 1.00 84.12 320 PRO A O 1
ATOM 2436 N N . ARG A 1 321 ? -10.877 -1.285 -6.894 1.00 85.94 321 ARG A N 1
ATOM 2437 C CA . ARG A 1 321 ? -11.411 -0.690 -8.132 1.00 85.94 321 ARG A CA 1
ATOM 2438 C C . ARG A 1 321 ? -11.283 0.824 -8.192 1.00 85.94 321 ARG A C 1
ATOM 2440 O O . ARG A 1 321 ? -11.608 1.410 -9.219 1.00 85.94 321 ARG A O 1
ATOM 2447 N N . ASP A 1 322 ? -10.847 1.433 -7.101 1.00 91.50 322 ASP A N 1
ATOM 2448 C CA . ASP A 1 322 ? -10.681 2.870 -6.987 1.00 91.50 322 ASP A CA 1
ATOM 2449 C C . ASP A 1 322 ? -9.402 3.131 -6.196 1.00 91.50 322 ASP A C 1
ATOM 2451 O O . ASP A 1 322 ? -9.374 3.077 -4.968 1.00 91.50 322 ASP A O 1
ATOM 2455 N N . ALA A 1 323 ? -8.321 3.369 -6.937 1.00 90.44 323 ALA A N 1
ATOM 2456 C CA . ALA A 1 323 ? -6.997 3.556 -6.368 1.00 90.44 323 ALA A CA 1
ATOM 2457 C C . ALA A 1 323 ? -6.901 4.795 -5.463 1.00 90.44 323 ALA A C 1
ATOM 2459 O O . ALA A 1 323 ? -5.978 4.858 -4.656 1.00 90.44 323 ALA A O 1
ATOM 2460 N N . GLU A 1 324 ? -7.812 5.764 -5.602 1.00 91.19 324 GLU A N 1
ATOM 2461 C CA . GLU A 1 324 ? -7.875 6.982 -4.784 1.00 91.19 324 GLU A CA 1
ATOM 2462 C C . GLU A 1 324 ? -8.701 6.759 -3.501 1.00 91.19 324 GLU A C 1
ATOM 2464 O O . GLU A 1 324 ? -8.526 7.463 -2.506 1.00 91.19 324 GLU A O 1
ATOM 2469 N N . ASP A 1 325 ? -9.561 5.735 -3.469 1.00 92.19 325 ASP A N 1
ATOM 2470 C CA . ASP A 1 325 ? -10.376 5.385 -2.306 1.00 92.19 325 ASP A CA 1
ATOM 2471 C C . ASP A 1 325 ? -9.629 4.425 -1.365 1.00 92.19 325 ASP A C 1
ATOM 2473 O O . ASP A 1 325 ? -9.875 3.216 -1.320 1.00 92.19 325 ASP A O 1
ATOM 2477 N N . PHE A 1 326 ? -8.723 4.959 -0.548 1.00 92.25 326 PHE A N 1
ATOM 2478 C CA . PHE A 1 326 ? -8.007 4.189 0.475 1.00 92.25 326 PHE A CA 1
ATOM 2479 C C . PHE A 1 326 ? -8.035 4.863 1.853 1.00 92.25 326 PHE A C 1
ATOM 2481 O O . PHE A 1 326 ? -8.093 6.084 1.995 1.00 92.25 326 PHE A O 1
ATOM 2488 N N . MET A 1 327 ? -7.992 4.044 2.902 1.00 90.50 327 MET A N 1
ATOM 2489 C CA . MET A 1 327 ? -7.990 4.484 4.299 1.00 90.50 327 MET A CA 1
ATOM 2490 C C . MET A 1 327 ? -6.626 4.203 4.912 1.00 90.50 327 MET A C 1
ATOM 2492 O O . MET A 1 327 ? -6.220 3.047 4.903 1.00 90.50 327 MET A O 1
ATOM 2496 N N . MET A 1 328 ? -5.934 5.209 5.447 1.00 88.00 328 MET A N 1
ATOM 2497 C CA . MET A 1 328 ? -4.661 5.008 6.151 1.00 88.00 328 MET A CA 1
ATOM 2498 C C . MET A 1 328 ? -4.794 5.266 7.649 1.00 88.00 328 MET A C 1
ATOM 2500 O O . MET A 1 328 ? -5.604 6.090 8.083 1.00 88.00 328 MET A O 1
ATOM 2504 N N . TYR A 1 329 ? -3.958 4.574 8.418 1.00 86.75 329 TYR A N 1
ATOM 2505 C CA . TYR A 1 329 ? -3.821 4.712 9.861 1.00 86.75 329 TYR A CA 1
ATOM 2506 C C . TYR A 1 329 ? -2.342 4.657 10.246 1.00 86.75 329 TYR A C 1
ATOM 2508 O O . TYR A 1 329 ? -1.586 3.878 9.666 1.00 86.75 329 TYR A O 1
ATOM 2516 N N . TYR A 1 330 ? -1.938 5.443 11.243 1.00 82.12 330 TYR A N 1
ATOM 2517 C CA . TYR A 1 330 ? -0.563 5.427 11.748 1.00 82.12 330 TYR A CA 1
ATOM 2518 C C . TYR A 1 330 ? -0.390 4.395 12.849 1.00 82.12 330 TYR A C 1
ATOM 2520 O O . TYR A 1 330 ? -1.193 4.354 13.778 1.00 82.12 330 TYR A O 1
ATOM 2528 N N . GLU A 1 331 ? 0.696 3.638 12.819 1.00 81.69 331 GLU A N 1
ATOM 2529 C CA . GLU A 1 331 ? 1.105 2.832 13.965 1.00 81.69 331 GLU A CA 1
ATOM 2530 C C . GLU A 1 331 ? 1.408 3.710 15.195 1.00 81.69 331 GLU A C 1
ATOM 2532 O O . GLU A 1 331 ? 1.994 4.795 15.105 1.00 81.69 331 GLU A O 1
ATOM 2537 N N . HIS A 1 332 ? 0.995 3.257 16.381 1.00 78.31 332 HIS A N 1
ATOM 2538 C CA . HIS A 1 332 ? 1.273 3.976 17.618 1.00 78.31 332 HIS A CA 1
ATOM 2539 C C . HIS A 1 332 ? 2.750 3.814 18.048 1.00 78.31 332 HIS A C 1
ATOM 2541 O O . HIS A 1 332 ? 3.202 2.687 18.256 1.00 78.31 332 HIS A O 1
ATOM 2547 N N . PRO A 1 333 ? 3.500 4.896 18.353 1.00 67.06 333 PRO A N 1
ATOM 2548 C CA . PRO A 1 333 ? 4.940 4.804 18.654 1.00 67.06 333 PRO A CA 1
ATOM 2549 C C . PRO A 1 333 ? 5.323 3.962 19.881 1.00 67.06 333 PRO A C 1
ATOM 2551 O O . PRO A 1 333 ? 6.474 3.559 20.030 1.00 67.06 333 PRO A O 1
ATOM 2554 N N . GLN A 1 334 ? 4.388 3.726 20.807 1.00 65.69 334 GLN A N 1
ATOM 2555 C CA . GLN A 1 334 ? 4.639 2.847 21.959 1.00 65.69 334 GLN A CA 1
ATOM 2556 C C . GLN A 1 334 ? 4.749 1.371 21.568 1.00 65.69 334 GLN A C 1
ATOM 2558 O O . GLN A 1 334 ? 5.417 0.630 22.284 1.00 65.69 334 GLN A O 1
ATOM 2563 N N . HIS A 1 335 ? 4.149 0.947 20.453 1.00 63.47 335 HIS A N 1
ATOM 2564 C CA . HIS A 1 335 ? 4.243 -0.440 20.013 1.00 63.47 335 HIS A CA 1
ATOM 2565 C C . HIS A 1 335 ? 5.695 -0.835 19.715 1.00 63.47 335 HIS A C 1
ATOM 2567 O O . HIS A 1 335 ? 6.174 -1.875 20.158 1.00 63.47 335 HIS A O 1
ATOM 2573 N N . LEU A 1 336 ? 6.448 0.070 19.098 1.00 54.38 336 LEU A N 1
ATOM 2574 C CA . LEU A 1 336 ? 7.812 -0.206 18.649 1.00 54.38 336 LEU A CA 1
ATOM 2575 C C . LEU A 1 336 ? 8.796 -0.362 19.817 1.00 54.38 336 LEU A C 1
ATOM 2577 O O . LEU A 1 336 ? 9.749 -1.134 19.741 1.00 54.38 336 LEU A O 1
ATOM 2581 N N . ARG A 1 337 ? 8.504 0.279 20.956 1.00 52.81 337 ARG A N 1
ATOM 2582 C CA . ARG A 1 337 ? 9.255 0.070 22.204 1.00 52.81 337 ARG A CA 1
ATOM 2583 C C . ARG A 1 337 ? 9.042 -1.330 22.780 1.00 52.81 337 ARG A C 1
ATOM 2585 O O . ARG A 1 337 ? 9.957 -1.877 23.384 1.00 52.81 337 ARG A O 1
ATOM 2592 N N . ASN A 1 338 ? 7.857 -1.910 22.588 1.00 49.47 338 ASN A N 1
ATOM 2593 C CA . ASN A 1 338 ? 7.507 -3.222 23.132 1.00 49.47 338 ASN A CA 1
ATOM 2594 C C . ASN A 1 338 ? 8.098 -4.378 22.308 1.00 49.47 338 ASN A C 1
ATOM 2596 O O . ASN A 1 338 ? 8.373 -5.431 22.875 1.00 49.47 338 ASN A O 1
ATOM 2600 N N . VAL A 1 339 ? 8.364 -4.173 21.012 1.00 52.06 339 VAL A N 1
ATOM 2601 C CA . VAL A 1 339 ? 9.087 -5.132 20.147 1.00 52.06 339 VAL A CA 1
ATOM 2602 C C . VAL A 1 339 ? 10.616 -4.969 20.203 1.00 52.06 339 VAL A C 1
ATOM 2604 O O . VAL A 1 339 ? 11.340 -5.524 19.383 1.00 52.06 339 VAL A O 1
ATOM 2607 N N . GLY A 1 340 ? 11.133 -4.228 21.191 1.00 45.78 340 GLY A N 1
ATOM 2608 C CA . GLY A 1 340 ? 12.571 -4.117 21.452 1.00 45.78 340 GLY A CA 1
ATOM 2609 C C . GLY A 1 340 ? 13.313 -3.080 20.605 1.00 45.78 340 GLY A C 1
ATOM 2610 O O . GLY A 1 340 ? 14.543 -3.045 20.637 1.00 45.78 340 GLY A O 1
ATOM 2611 N N . VAL A 1 341 ? 12.605 -2.204 19.885 1.00 47.66 341 VAL A N 1
ATOM 2612 C CA . VAL A 1 341 ? 13.211 -1.036 19.233 1.00 47.66 341 VAL A CA 1
ATOM 2613 C C . VAL A 1 341 ? 13.294 0.088 20.269 1.00 47.66 341 VAL A C 1
ATOM 2615 O O . VAL A 1 341 ? 12.410 0.941 20.380 1.00 47.66 341 VAL A O 1
ATOM 2618 N N . GLU A 1 342 ? 14.340 0.069 21.099 1.00 39.03 342 GLU A N 1
ATOM 2619 C CA . GLU A 1 342 ? 14.607 1.185 22.009 1.00 39.03 342 GLU A CA 1
ATOM 2620 C C . GLU A 1 342 ? 15.160 2.388 21.229 1.00 39.03 342 GLU A C 1
ATOM 2622 O O . GLU A 1 342 ? 16.182 2.263 20.547 1.00 39.03 342 GLU A O 1
ATOM 2627 N N . PRO A 1 343 ? 14.549 3.581 21.344 1.00 38.88 343 PRO A N 1
ATOM 2628 C CA . PRO A 1 343 ? 15.169 4.787 20.824 1.00 38.88 343 PRO A CA 1
ATOM 2629 C C . PRO A 1 343 ? 16.441 5.068 21.631 1.00 38.88 343 PRO A C 1
ATOM 2631 O O . PRO A 1 343 ? 16.378 5.263 22.849 1.00 38.88 343 PRO A O 1
ATOM 2634 N N . LYS A 1 344 ? 17.602 5.102 20.965 1.00 38.44 344 LYS A N 1
ATOM 2635 C CA . LYS A 1 344 ? 18.823 5.622 21.589 1.00 38.44 344 LYS A CA 1
ATOM 2636 C C . LYS A 1 344 ? 18.590 7.096 21.939 1.00 38.44 344 LYS A C 1
ATOM 2638 O O . LYS A 1 344 ? 18.084 7.853 21.113 1.00 38.44 344 LYS A O 1
ATOM 2643 N N . LYS A 1 345 ? 18.874 7.438 23.197 1.00 33.59 345 LYS A N 1
ATOM 2644 C CA . LYS A 1 345 ? 18.702 8.782 23.767 1.00 33.59 345 LYS A CA 1
ATOM 2645 C C . LYS A 1 345 ? 19.572 9.828 23.092 1.00 33.59 345 LYS A C 1
ATOM 2647 O O . LYS A 1 345 ? 20.729 9.484 22.763 1.00 33.59 345 LYS A O 1
#

Radius of gyration: 22.91 Å; chains: 1; bounding box: 56×86×63 Å